Protein 2C4B (pdb70)

Nearest PDB structures (foldseek):
  2c4b-assembly2_B  TM=9.922E-01  e=2.575E-29  Bacillus amyloliquefaciens
  1bao-assembly1_A  TM=1.001E+00  e=6.086E-20  Bacillus amyloliquefaciens
  1b2s-assembly3_C  TM=9.971E-01  e=6.086E-20  Bacillus amyloliquefaciens
  1b21-assembly2_B  TM=1.001E+00  e=8.220E-20  Bacillus amyloliquefaciens
  2rbi-assembly2_B  TM=1.004E+00  e=8.074E-19  Bacillus intermedius

Foldseek 3Di:
DQFAQVSQLVCCQWAVDGDPQEDAPVRQVVLPDDQVFQCSCVSRPSHWHWDDWDQCVVCQDPDDVPKTKIKTAGPDHGGHGAQKMWMAMPQSWIWITRHNPPHIDTDDDGSALPFDPDWFFADFQVSGTGNWTADPVRTIDD/DQFAQVSQLVCCLFAVDGDPLEDAPVRQVVQPDDQVPQCSCVSRPSHWHWDAWDPCVVCQDPDDPPKTKIKTAHPDHGGHGAQWIWIAIPQSWIWIDRHNPPHIGTDDDGSQLDFDPDWDFADFQVSGIGNWTQDPVRIIDD

CATH classification: 3.10.450.30

Radius of gyration: 26.83 Å; Cα contacts (8 Å, |Δi|>4): 656; chains: 2; bounding box: 35×83×34 Å

InterPro domains:
  IPR000737 Proteinase inhibitor I7, squash [PF00299] (2-28)
  IPR000737 Proteinase inhibitor I7, squash [PR00293] (2-11)
  IPR000737 Proteinase inhibitor I7, squash [PR00293] (12-21)
  IPR000737 Proteinase inhibitor I7, squash [PS00286] (2-21)
  IPR000737 Proteinase inhibitor I7, squash [cd00150] (2-28)
  IPR011052 Proteinase/amylase inhibitor domain superfamily [SSF57027] (2-29)

Structure (mmCIF, N/CA/C/O backbone):
data_2C4B
#
_entry.id   2C4B
#
_cell.length_a   74.020
_cell.length_b   217.710
_cell.length_c   58.340
_cell.angle_alpha   90.00
_cell.angle_beta   90.00
_cell.angle_gamma   90.00
#
_symmetry.space_group_name_H-M   'C 2 2 21'
#
loop_
_entity.id
_entity.type
_entity.pdbx_description
1 polymer 'BARNASE MCOEETI FUSION'
2 non-polymer 'NONAETHYLENE GLYCOL'
3 non-polymer GLYCEROL
4 non-polymer 1,2-ETHANEDIOL
5 non-polymer 'FORMIC ACID'
6 non-polymer 'SULFATE ION'
7 non-polymer 'UNKNOWN ATOM OR ION'
8 non-polymer '2-(N-MORPHOLINO)-ETHANESULFONIC ACID'
9 water water
#
loop_
_atom_site.group_PDB
_atom_site.id
_atom_site.type_symbol
_atom_site.label_atom_id
_atom_site.label_alt_id
_atom_site.label_comp_id
_atom_site.label_asym_id
_atom_site.label_entity_id
_atom_site.label_seq_id
_atom_site.pdbx_PDB_ins_code
_atom_site.Cartn_x
_atom_site.Cartn_y
_atom_site.Cartn_z
_atom_site.occupancy
_atom_site.B_iso_or_equiv
_atom_site.auth_seq_id
_atom_site.auth_comp_id
_atom_site.auth_asym_id
_atom_site.auth_atom_id
_atom_site.pdbx_PDB_model_num
ATOM 1 N N . VAL A 1 2 ? 21.792 66.528 16.799 1.00 41.67 3 VAL A N 1
ATOM 2 C CA . VAL A 1 2 ? 20.701 66.972 17.692 1.00 29.37 3 VAL A CA 1
ATOM 3 C C . VAL A 1 2 ? 19.334 66.716 17.070 1.00 23.47 3 VAL A C 1
ATOM 4 O O . VAL A 1 2 ? 19.021 67.177 15.976 1.00 30.13 3 VAL A O 1
ATOM 8 N N . ILE A 1 3 ? 18.537 66.013 17.829 1.00 19.01 4 ILE A N 1
ATOM 9 C CA . ILE A 1 3 ? 17.142 65.817 17.456 1.00 15.39 4 ILE A CA 1
ATOM 10 C C . ILE A 1 3 ? 16.353 66.703 18.357 1.00 13.32 4 ILE A C 1
ATOM 11 O O . ILE A 1 3 ? 16.206 66.395 19.544 1.00 14.34 4 ILE A O 1
ATOM 16 N N . ASN A 1 4 ? 15.813 67.816 17.803 1.00 14.20 5 ASN A N 1
ATOM 17 C CA . ASN A 1 4 ? 15.079 68.781 18.646 1.00 12.93 5 ASN A CA 1
ATOM 18 C C . ASN A 1 4 ? 13.939 69.401 17.904 1.00 13.48 5 ASN A C 1
ATOM 19 O O . ASN A 1 4 ? 13.432 70.408 18.363 1.00 15.13 5 ASN A O 1
ATOM 24 N N . THR A 1 5 ? 13.444 68.783 16.840 1.00 14.09 6 THR A N 1
ATOM 25 C CA . THR A 1 5 ? 12.253 69.238 16.135 1.00 13.39 6 THR A CA 1
ATOM 26 C C . THR A 1 5 ? 11.044 68.506 16.631 1.00 13.38 6 THR A C 1
ATOM 27 O O . THR A 1 5 ? 11.137 67.404 17.172 1.00 13.28 6 THR A O 1
ATOM 31 N N . PHE A 1 6 ? 9.854 69.062 16.366 1.00 13.77 7 PHE A N 1
ATOM 32 C CA . PHE A 1 6 ? 8.622 68.421 16.812 1.00 12.22 7 PHE A CA 1
ATOM 33 C C . PHE A 1 6 ? 8.542 67.007 16.244 1.00 12.37 7 PHE A C 1
ATOM 34 O O . PHE A 1 6 ? 8.281 66.050 16.983 1.00 13.01 7 PHE A O 1
ATOM 42 N N . ASP A 1 7 ? 8.772 66.882 14.928 1.00 13.35 8 ASP A N 1
ATOM 43 C CA . ASP A 1 7 ? 8.602 65.549 14.332 1.00 12.52 8 ASP A CA 1
ATOM 44 C C . ASP A 1 7 ? 9.736 64.633 14.672 1.00 12.48 8 ASP A C 1
ATOM 45 O O . ASP A 1 7 ? 9.528 63.403 14.864 1.00 12.44 8 ASP A O 1
ATOM 50 N N . GLY A 1 8 ? 10.965 65.156 14.756 1.00 12.73 9 GLY A N 1
ATOM 51 C CA . GLY A 1 8 ? 12.085 64.314 15.114 1.00 13.64 9 GLY A CA 1
ATOM 52 C C . GLY A 1 8 ? 11.935 63.719 16.513 1.00 12.32 9 GLY A C 1
ATOM 53 O O . GLY A 1 8 ? 12.191 62.510 16.718 1.00 12.55 9 GLY A O 1
ATOM 54 N N . VAL A 1 9 ? 11.580 64.564 17.481 1.00 12.11 10 VAL A N 1
ATOM 55 C CA . VAL A 1 9 ? 11.423 64.080 18.819 1.00 11.62 10 VAL A CA 1
ATOM 56 C C . VAL A 1 9 ? 10.204 63.221 18.977 1.00 11.41 10 VAL A C 1
ATOM 57 O O . VAL A 1 9 ? 10.205 62.213 19.674 1.00 11.54 10 VAL A O 1
ATOM 61 N N . ALA A 1 10 ? 9.110 63.539 18.300 1.00 10.95 11 ALA A N 1
ATOM 62 C CA . ALA A 1 10 ? 7.870 62.713 18.328 1.00 10.59 11 ALA A CA 1
ATOM 63 C C . ALA A 1 10 ? 8.182 61.300 17.846 1.00 10.97 11 ALA A C 1
ATOM 64 O O . ALA A 1 10 ? 7.812 60.322 18.502 1.00 11.28 11 ALA A O 1
ATOM 66 N N . ASP A 1 11 ? 8.928 61.215 16.718 1.00 11.30 12 ASP A N 1
ATOM 67 C CA . ASP A 1 11 ? 9.217 59.906 16.148 1.00 11.34 12 ASP A CA 1
ATOM 68 C C . ASP A 1 11 ? 10.195 59.158 17.068 1.00 12.16 12 ASP A C 1
ATOM 69 O O . ASP A 1 11 ? 10.043 57.937 17.252 1.00 11.67 12 ASP A O 1
ATOM 74 N N . TYR A 1 12 ? 11.180 59.864 17.630 1.00 12.36 13 TYR A N 1
ATOM 75 C CA . TYR A 1 12 ? 12.116 59.211 18.534 1.00 11.26 13 TYR A CA 1
ATOM 76 C C . TYR A 1 12 ? 11.434 58.689 19.777 1.00 11.07 13 TYR A C 1
ATOM 77 O O . TYR A 1 12 ? 11.658 57.533 20.198 1.00 11.03 13 TYR A O 1
ATOM 86 N N . LEU A 1 13 ? 10.583 59.511 20.398 1.00 11.07 14 LEU A N 1
ATOM 87 C CA . LEU A 1 13 ? 9.790 59.067 21.531 1.00 11.57 14 LEU A CA 1
ATOM 88 C C . LEU A 1 13 ? 8.986 57.834 21.203 1.00 10.95 14 LEU A C 1
ATOM 89 O O . LEU A 1 13 ? 8.976 56.865 21.987 1.00 11.00 14 LEU A O 1
ATOM 94 N N . GLN A 1 14 ? 8.244 57.881 20.097 1.00 10.35 15 GLN A N 1
ATOM 95 C CA . GLN A 1 14 ? 7.352 56.764 19.814 1.00 11.24 15 GLN A CA 1
ATOM 96 C C . GLN A 1 14 ? 8.151 55.505 19.475 1.00 12.00 15 GLN A C 1
ATOM 97 O O . GLN A 1 14 ? 7.684 54.393 19.742 1.00 13.39 15 GLN A O 1
ATOM 103 N N . THR A 1 15 ? 9.344 55.641 18.916 1.00 10.99 16 THR A N 1
ATOM 104 C CA . THR A 1 15 ? 10.163 54.461 18.622 1.00 11.53 16 THR A CA 1
ATOM 105 C C . THR A 1 15 ? 10.821 53.893 19.874 1.00 11.45 16 THR A C 1
ATOM 106 O O . THR A 1 15 ? 10.717 52.684 20.133 1.00 12.39 16 THR A O 1
ATOM 110 N N . TYR A 1 16 ? 11.501 54.736 20.635 1.00 11.18 17 TYR A N 1
ATOM 111 C CA . TYR A 1 16 ? 12.390 54.332 21.710 1.00 11.36 17 TYR A CA 1
ATOM 112 C C . TYR A 1 16 ? 11.863 54.485 23.125 1.00 12.99 17 TYR A C 1
ATOM 113 O O . TYR A 1 16 ? 12.483 53.969 24.069 1.00 13.29 17 TYR A O 1
ATOM 122 N N . HIS A 1 17 ? 10.751 55.197 23.291 1.00 11.60 18 HIS A N 1
ATOM 123 C CA . HIS A 1 17 ? 10.117 55.423 24.588 1.00 11.73 18 HIS A CA 1
ATOM 124 C C . HIS A 1 17 ? 11.052 56.172 25.555 1.00 12.16 18 HIS A C 1
ATOM 125 O O . HIS A 1 17 ? 11.003 55.975 26.767 1.00 15.03 18 HIS A O 1
ATOM 132 N N . LYS A 1 18 ? 11.865 57.039 24.968 1.00 12.11 19 LYS A N 1
ATOM 133 C CA . LYS A 1 18 ? 12.730 57.949 25.718 1.00 13.15 19 LYS A CA 1
ATOM 134 C C . LYS A 1 18 ? 13.072 59.113 24.845 1.00 12.77 19 LYS A C 1
ATOM 135 O O . LYS A 1 18 ? 12.945 59.031 23.619 1.00 13.21 19 LYS A O 1
ATOM 141 N N . LEU A 1 19 ? 13.496 60.210 25.462 1.00 13.15 20 LEU A N 1
ATOM 142 C CA . LEU A 1 19 ? 14.044 61.342 24.698 1.00 12.25 20 LEU A CA 1
ATOM 143 C C . LEU A 1 19 ? 15.409 61.051 24.148 1.00 13.40 20 LEU A C 1
ATOM 144 O O . LEU A 1 19 ? 16.143 60.220 24.704 1.00 14.91 20 LEU A O 1
ATOM 149 N N . PRO A 1 20 ? 15.728 61.728 23.054 1.00 12.31 21 PRO A N 1
ATOM 150 C CA . PRO A 1 20 ? 17.054 61.601 22.546 1.00 14.31 21 PRO A CA 1
ATOM 151 C C . PRO A 1 20 ? 18.102 62.169 23.530 1.00 14.31 21 PRO A C 1
ATOM 152 O O . PRO A 1 20 ? 17.771 62.865 24.481 1.00 14.46 21 PRO A O 1
ATOM 156 N N A ASP A 1 21 ? 19.386 61.894 23.244 0.80 15.85 22 ASP A N 1
ATOM 157 N N B ASP A 1 21 ? 19.381 61.863 23.271 0.20 15.99 22 ASP A N 1
ATOM 158 C CA A ASP A 1 21 ? 20.502 62.083 24.181 0.80 17.18 22 ASP A CA 1
ATOM 159 C CA B ASP A 1 21 ? 20.480 62.093 24.228 0.20 19.69 22 ASP A CA 1
ATOM 160 C C A ASP A 1 21 ? 20.871 63.543 24.330 0.80 16.59 22 ASP A C 1
ATOM 161 C C B ASP A 1 21 ? 21.009 63.530 24.196 0.20 23.92 22 ASP A C 1
ATOM 162 O O A ASP A 1 21 ? 21.810 63.854 25.050 0.80 21.26 22 ASP A O 1
ATOM 163 O O B ASP A 1 21 ? 22.133 63.805 24.614 0.20 36.84 22 ASP A O 1
ATOM 172 N N . ASN A 1 22 ? 20.200 64.441 23.677 1.00 16.13 23 ASN A N 1
ATOM 173 C CA . ASN A 1 22 ? 20.394 65.889 23.871 1.00 16.31 23 ASN A CA 1
ATOM 174 C C . ASN A 1 22 ? 19.514 66.519 24.898 1.00 15.21 23 ASN A C 1
ATOM 175 O O . ASN A 1 22 ? 19.609 67.726 25.102 1.00 19.11 23 ASN A O 1
ATOM 180 N N . TYR A 1 23 ? 18.674 65.741 25.574 1.00 14.87 24 TYR A N 1
ATOM 181 C CA . TYR A 1 23 ? 17.820 66.221 26.663 1.00 14.80 24 TYR A CA 1
ATOM 182 C C . TYR A 1 23 ? 18.322 65.890 28.062 1.00 17.34 24 TYR A C 1
ATOM 183 O O . TYR A 1 23 ? 18.827 64.799 28.335 1.00 19.10 24 TYR A O 1
ATOM 192 N N . ILE A 1 24 ? 18.089 66.867 28.935 1.00 15.52 25 ILE A N 1
ATOM 193 C CA . ILE A 1 24 ? 18.340 66.813 30.357 1.00 15.03 25 ILE A CA 1
ATOM 194 C C . ILE A 1 24 ? 17.148 67.384 31.094 1.00 15.00 25 ILE A C 1
ATOM 195 O O . ILE A 1 24 ? 16.513 68.311 30.611 1.00 16.93 25 ILE A O 1
ATOM 200 N N . THR A 1 25 ? 16.828 66.805 32.236 1.00 16.89 26 THR A N 1
ATOM 201 C CA . THR A 1 25 ? 15.700 67.274 33.033 1.00 15.42 26 THR A CA 1
ATOM 202 C C . THR A 1 25 ? 16.049 68.636 33.644 1.00 17.66 26 THR A C 1
ATOM 203 O O . THR A 1 25 ? 17.230 69.038 33.733 1.00 17.58 26 THR A O 1
ATOM 207 N N . LYS A 1 26 ? 15.054 69.362 34.103 1.00 17.50 27 LYS A N 1
ATOM 208 C CA A LYS A 1 26 ? 15.303 70.643 34.761 0.60 18.26 27 LYS A CA 1
ATOM 209 C CA B LYS A 1 26 ? 15.284 70.628 34.777 0.40 19.77 27 LYS A CA 1
ATOM 210 C C . LYS A 1 26 ? 16.230 70.443 35.963 1.00 17.01 27 LYS A C 1
ATOM 211 O O . LYS A 1 26 ? 17.135 71.211 36.141 1.00 17.92 27 LYS A O 1
ATOM 222 N N . SER A 1 27 ? 16.004 69.458 36.826 1.00 17.10 28 SER A N 1
ATOM 223 C CA . SER A 1 27 ? 16.899 69.287 37.980 1.00 17.58 28 SER A CA 1
ATOM 224 C C . SER A 1 27 ? 18.316 68.914 37.557 1.00 16.36 28 SER A C 1
ATOM 225 O O . SER A 1 27 ? 19.303 69.354 38.157 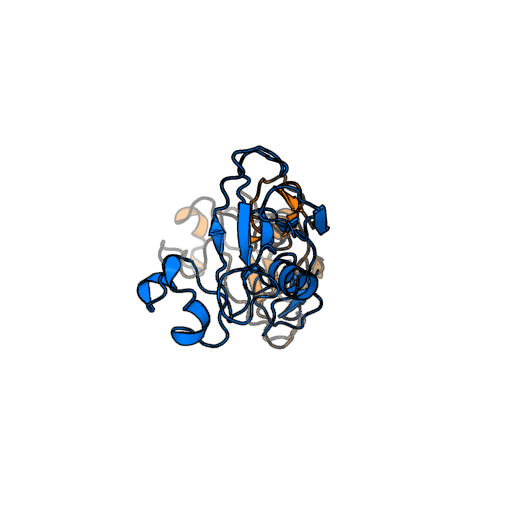1.00 17.77 28 SER A O 1
ATOM 228 N N . GLU A 1 28 ? 18.457 68.057 36.541 1.00 16.36 29 GLU A N 1
ATOM 229 C CA A GLU A 1 28 ? 19.798 67.801 36.007 0.40 17.35 29 GLU A CA 1
ATOM 230 C CA B GLU A 1 28 ? 19.803 67.796 35.985 0.40 18.37 29 GLU A CA 1
ATOM 231 C CA C GLU A 1 28 ? 19.786 67.764 35.996 0.20 20.05 29 GLU A CA 1
ATOM 232 C C . GLU A 1 28 ? 20.476 69.035 35.493 1.00 15.55 29 GLU A C 1
ATOM 233 O O . GLU A 1 28 ? 21.672 69.251 35.781 1.00 17.12 29 GLU A O 1
ATOM 249 N N . ALA A 1 29 ? 19.712 69.844 34.758 1.00 17.07 30 ALA A N 1
ATOM 250 C CA . ALA A 1 29 ? 20.238 71.096 34.232 1.00 15.79 30 ALA A CA 1
ATOM 251 C C . ALA A 1 29 ? 20.622 72.016 35.375 1.00 16.53 30 ALA A C 1
ATOM 252 O O . ALA A 1 29 ? 21.736 72.575 35.382 1.00 16.87 30 ALA A O 1
ATOM 254 N N . GLN A 1 30 ? 19.799 72.125 36.405 1.00 17.74 31 GLN A N 1
ATOM 255 C CA . GLN A 1 30 ? 20.163 72.942 37.557 1.00 18.44 31 GLN A CA 1
ATOM 256 C C . GLN A 1 30 ? 21.463 72.462 38.244 1.00 16.79 31 GLN A C 1
ATOM 257 O O . GLN A 1 30 ? 22.349 73.224 38.621 1.00 19.50 31 GLN A O 1
ATOM 263 N N . ALA A 1 31 ? 21.533 71.143 38.406 1.00 17.18 32 ALA A N 1
ATOM 264 C CA . ALA A 1 31 ? 22.770 70.558 38.947 1.00 16.74 32 ALA A CA 1
ATOM 265 C C . ALA A 1 31 ? 24.055 70.859 38.175 1.00 17.35 32 ALA A C 1
ATOM 266 O O . ALA A 1 31 ? 25.170 71.065 38.726 1.00 21.34 32 ALA A O 1
ATOM 268 N N . LEU A 1 32 ? 23.861 70.881 36.846 1.00 18.54 33 LEU A N 1
ATOM 269 C CA . LEU A 1 32 ? 24.958 71.130 35.941 1.00 18.43 33 LEU A CA 1
ATOM 270 C C . LEU A 1 32 ? 25.288 72.606 35.853 1.00 18.24 33 LEU A C 1
ATOM 271 O O . LEU A 1 32 ? 26.247 72.976 35.172 1.00 20.07 33 LEU A O 1
ATOM 276 N N . GLY A 1 33 ? 24.545 73.452 36.559 1.00 18.26 34 GLY A N 1
ATOM 277 C CA . GLY A 1 33 ? 24.858 74.889 36.582 1.00 20.91 34 GLY A CA 1
ATOM 278 C C . GLY A 1 33 ? 23.865 75.856 36.079 1.00 22.13 34 GLY A C 1
ATOM 279 O O . GLY A 1 33 ? 23.992 77.065 36.079 1.00 20.33 34 GLY A O 1
ATOM 280 N N . TRP A 1 34 ? 22.754 75.330 35.505 1.00 17.46 35 TRP A N 1
ATOM 281 C CA . TRP A 1 34 ? 21.725 76.151 34.862 1.00 17.08 35 TRP A CA 1
ATOM 282 C C . TRP A 1 34 ? 20.978 76.936 35.908 1.00 18.85 35 TRP A C 1
ATOM 283 O O . TRP A 1 34 ? 20.556 76.388 36.937 1.00 20.35 35 TRP A O 1
ATOM 294 N N . VAL A 1 35 ? 20.803 78.209 35.618 1.00 19.96 36 VAL A N 1
ATOM 295 C CA . VAL A 1 35 ? 20.027 79.070 36.469 1.00 20.07 36 VAL A CA 1
ATOM 296 C C . VAL A 1 35 ? 19.042 79.763 35.546 1.00 22.67 36 VAL A C 1
ATOM 297 O O . VAL A 1 35 ? 19.429 80.498 34.616 1.00 24.12 36 VAL A O 1
ATOM 301 N N . ALA A 1 36 ? 17.754 79.531 35.777 1.00 22.43 37 ALA A N 1
ATOM 302 C CA . ALA A 1 36 ? 16.805 79.963 34.784 1.00 23.12 37 ALA A CA 1
ATOM 303 C C . ALA A 1 36 ? 16.930 81.429 34.442 1.00 30.95 37 ALA A C 1
ATOM 304 O O . ALA A 1 36 ? 16.899 81.840 33.269 1.00 27.76 37 ALA A O 1
ATOM 306 N N . SER A 1 37 ? 17.074 82.262 35.469 1.00 27.34 38 SER A N 1
ATOM 307 C CA . SER A 1 37 ? 17.127 83.728 35.257 1.00 28.85 38 SER A CA 1
ATOM 308 C C . SER A 1 37 ? 18.430 84.254 34.587 1.00 31.13 38 SER A C 1
ATOM 309 O O . SER A 1 37 ? 18.504 85.446 34.157 1.00 31.61 38 SER A O 1
ATOM 312 N N . LYS A 1 38 ? 19.467 83.397 34.497 1.00 27.35 39 LYS A N 1
ATOM 313 C CA . LYS A 1 38 ? 20.645 83.731 33.734 1.00 27.15 39 LYS A CA 1
ATOM 314 C C . LYS A 1 38 ? 20.583 83.433 32.218 1.00 25.61 39 LYS A C 1
ATOM 315 O O . LYS A 1 38 ? 21.407 83.918 31.467 1.00 25.83 39 LYS A O 1
ATOM 321 N N . GLY A 1 39 ? 19.659 82.583 31.771 1.00 25.61 40 GLY A N 1
ATOM 322 C CA . GLY A 1 39 ? 19.610 82.212 30.343 1.00 22.43 40 GLY A CA 1
ATOM 323 C C . GLY A 1 39 ? 20.850 81.439 29.879 1.00 20.40 40 GLY A C 1
ATOM 324 O O . GLY A 1 39 ? 21.323 81.521 28.716 1.00 22.78 40 GLY A O 1
ATOM 325 N N . ASN A 1 40 ? 21.390 80.655 30.813 1.00 21.18 41 ASN A N 1
ATOM 326 C CA . ASN A 1 40 ? 22.702 80.051 30.664 1.00 19.27 41 ASN A CA 1
ATOM 327 C C . ASN A 1 40 ? 22.736 78.570 30.302 1.00 20.11 41 ASN A C 1
ATOM 328 O O . ASN A 1 40 ? 23.774 77.938 30.387 1.00 19.35 41 ASN A O 1
ATOM 333 N N . LEU A 1 41 ? 21.622 78.011 29.858 1.00 18.21 42 LEU A N 1
ATOM 334 C CA . LEU A 1 41 ? 21.564 76.534 29.681 1.00 16.45 42 LEU A CA 1
ATOM 335 C C . LEU A 1 41 ? 22.629 76.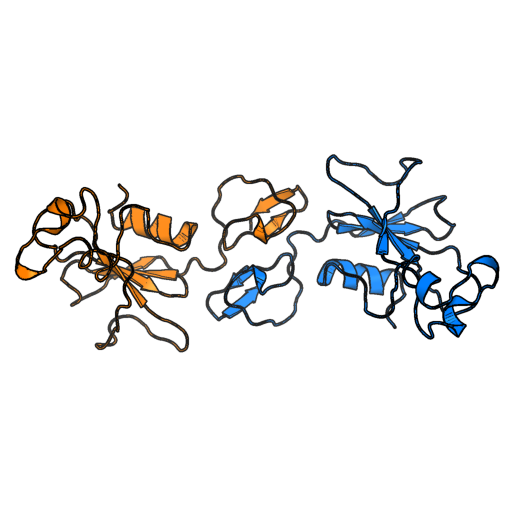076 28.713 1.00 16.89 42 LEU A C 1
ATOM 336 O O . LEU A 1 41 ? 23.320 75.078 28.973 1.00 17.35 42 LEU A O 1
ATOM 341 N N . ALA A 1 42 ? 22.763 76.743 27.556 1.00 16.79 43 ALA A N 1
ATOM 342 C CA . ALA A 1 42 ? 23.704 76.266 26.539 1.00 18.84 43 ALA A CA 1
ATOM 343 C C . ALA A 1 42 ? 25.160 76.559 26.905 1.00 19.70 43 ALA A C 1
ATOM 344 O O . ALA A 1 42 ? 26.080 76.009 26.284 1.00 21.31 43 ALA A O 1
ATOM 346 N N . ASP A 1 43 ? 25.370 77.428 27.886 1.00 19.73 44 ASP A N 1
ATOM 347 C CA . ASP A 1 43 ? 26.742 77.704 28.337 1.00 20.58 44 ASP A CA 1
ATOM 348 C C . ASP A 1 43 ? 27.207 76.563 29.230 1.00 18.21 44 ASP A C 1
ATOM 349 O O . ASP A 1 43 ? 28.352 76.097 29.150 1.00 24.08 44 ASP A O 1
ATOM 354 N N . VAL A 1 44 ? 26.325 76.139 30.127 1.00 17.56 45 VAL A N 1
ATOM 355 C CA . VAL A 1 44 ? 26.695 75.062 31.051 1.00 16.71 45 VAL A CA 1
ATOM 356 C C . VAL A 1 44 ? 26.527 73.674 30.439 1.00 18.29 45 VAL A C 1
ATOM 357 O O . VAL A 1 44 ? 27.142 72.702 30.866 1.00 18.33 45 VAL A O 1
ATOM 361 N N . ALA A 1 45 ? 25.621 73.568 29.467 1.00 16.50 46 ALA A N 1
ATOM 362 C CA . ALA A 1 45 ? 25.340 72.278 28.836 1.00 16.92 46 ALA A CA 1
ATOM 363 C C . ALA A 1 45 ? 25.191 72.413 27.316 1.00 16.03 46 ALA A C 1
ATOM 364 O O . ALA A 1 45 ? 24.086 72.365 26.750 1.00 17.47 46 ALA A O 1
ATOM 366 N N . PRO A 1 46 ? 26.317 72.627 26.644 1.00 20.37 47 PRO A N 1
ATOM 367 C CA . PRO A 1 46 ? 26.273 72.832 25.240 1.00 19.05 47 PRO A CA 1
ATOM 368 C C . PRO A 1 46 ? 25.510 71.756 24.495 1.00 16.73 47 PRO A C 1
ATOM 369 O O . PRO A 1 46 ? 25.726 70.567 24.725 1.00 18.84 47 PRO A O 1
ATOM 373 N N . GLY A 1 47 ? 24.657 72.185 23.589 1.00 17.98 48 GLY A N 1
ATOM 374 C CA . GLY A 1 47 ? 23.879 71.244 22.790 1.00 18.28 48 GLY A CA 1
ATOM 375 C C . GLY A 1 47 ? 22.715 70.548 23.473 1.00 14.07 48 GLY A C 1
ATOM 376 O O . GLY A 1 47 ? 22.020 69.732 22.844 1.00 20.04 48 GLY A O 1
ATOM 377 N N . LYS A 1 48 ? 22.449 70.865 24.721 1.00 15.64 49 LYS A N 1
ATOM 378 C CA . LYS A 1 48 ? 21.347 70.258 25.450 1.00 15.71 49 LYS A CA 1
ATOM 379 C C . LYS A 1 48 ? 20.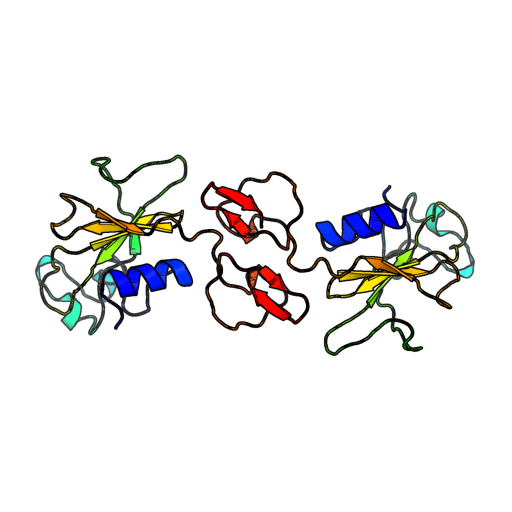129 71.158 25.497 1.00 16.80 49 LYS A C 1
ATOM 380 O O . LYS A 1 48 ? 20.214 72.372 25.340 1.00 17.71 49 LYS A O 1
ATOM 386 N N . SER A 1 49 ? 19.001 70.476 25.718 1.00 16.80 50 SER A N 1
ATOM 387 C CA . SER A 1 49 ? 17.707 71.103 25.923 1.00 15.75 50 SER A CA 1
ATOM 388 C C . SER A 1 49 ? 17.066 70.491 27.165 1.00 15.41 50 SER A C 1
ATOM 389 O O . SER A 1 49 ? 17.326 69.331 27.481 1.00 16.45 50 SER A O 1
ATOM 392 N N . ILE A 1 50 ? 16.220 71.268 27.852 1.00 14.90 51 ILE A N 1
ATOM 393 C CA A ILE A 1 50 ? 15.433 70.736 28.951 0.80 15.91 51 ILE A CA 1
ATOM 394 C CA B ILE A 1 50 ? 15.452 70.737 28.956 0.20 17.72 51 ILE A CA 1
ATOM 395 C C . ILE A 1 50 ? 14.359 69.828 28.423 1.00 14.02 51 ILE A C 1
ATOM 396 O O . ILE A 1 50 ? 13.634 70.157 27.457 1.00 14.62 51 ILE A O 1
ATOM 405 N N . GLY A 1 51 ? 14.203 68.683 29.047 1.00 13.92 52 GLY A N 1
ATOM 406 C CA . GLY A 1 51 ? 13.121 67.793 28.746 1.00 15.15 52 GLY A CA 1
ATOM 407 C C . GLY A 1 51 ? 13.027 66.582 29.667 1.00 13.35 52 GLY A C 1
ATOM 408 O O . GLY A 1 51 ? 14.052 66.195 30.265 1.00 14.96 52 GLY A O 1
ATOM 409 N N . GLY A 1 52 ? 11.842 66.008 29.765 1.00 14.19 53 GLY A N 1
ATOM 410 C CA . GLY A 1 52 ? 11.635 64.805 30.473 1.00 15.00 53 GLY A CA 1
ATOM 411 C C . GLY A 1 52 ? 10.839 64.887 31.716 1.00 14.24 53 GLY A C 1
ATOM 412 O O . GLY A 1 52 ? 10.522 63.887 32.366 1.00 16.22 53 GLY A O 1
ATOM 413 N N . ASP A 1 53 ? 10.520 66.127 32.119 1.00 15.91 54 ASP A N 1
ATOM 414 C CA . ASP A 1 53 ? 9.786 66.345 33.375 1.00 16.11 54 ASP A CA 1
ATOM 415 C C . ASP A 1 53 ? 8.308 66.107 33.229 1.00 13.99 54 ASP A C 1
ATOM 416 O O . ASP A 1 53 ? 7.694 66.279 32.168 1.00 16.08 54 ASP A O 1
ATOM 421 N N . ILE A 1 54 ? 7.687 65.731 34.337 1.00 17.90 55 ILE A N 1
ATOM 422 C CA . ILE A 1 54 ? 6.232 65.645 34.422 1.00 17.93 55 ILE A CA 1
ATOM 423 C C . ILE A 1 54 ? 5.617 66.997 34.121 1.00 18.12 55 ILE A C 1
ATOM 424 O O . ILE A 1 54 ? 5.991 68.027 34.642 1.00 20.52 55 ILE A O 1
ATOM 429 N N . PHE A 1 55 ? 4.570 66.968 33.310 1.00 19.80 56 PHE A N 1
ATOM 430 C CA . PHE A 1 55 ? 3.692 68.079 33.036 1.00 19.27 56 PHE A CA 1
ATOM 431 C C . PHE A 1 55 ? 2.374 67.827 33.741 1.00 20.68 56 PHE A C 1
ATOM 432 O O . PHE A 1 55 ? 1.735 66.810 33.496 1.00 21.20 56 PHE A O 1
ATOM 440 N N . SER A 1 56 ? 1.978 68.739 34.624 1.00 23.53 57 SER A N 1
ATOM 441 C CA . SER A 1 56 ? 0.888 68.428 35.513 1.00 24.96 57 SER A CA 1
ATOM 442 C C . SER A 1 56 ? -0.435 68.516 34.815 1.00 24.79 57 SER A C 1
ATOM 443 O O . SER A 1 56 ? -1.393 67.947 35.285 1.00 28.51 57 SER A O 1
ATOM 446 N N . ASN A 1 57 ? -0.524 69.236 33.723 1.00 25.00 58 ASN A N 1
ATOM 447 C CA . ASN A 1 57 ? -1.798 69.347 32.957 1.00 23.59 58 ASN A CA 1
ATOM 448 C C . ASN A 1 57 ? -2.917 69.886 33.832 1.00 26.25 58 ASN A C 1
ATOM 449 O O . ASN A 1 57 ? -4.097 69.453 33.730 1.00 27.48 58 ASN A O 1
ATOM 454 N N . ARG A 1 58 ? -2.552 70.858 34.680 1.00 31.88 59 ARG A N 1
ATOM 455 C CA . ARG A 1 58 ? -3.505 71.462 35.602 1.00 34.72 59 ARG A CA 1
ATOM 456 C C . ARG A 1 58 ? -4.761 72.048 34.962 1.00 31.54 59 ARG A C 1
ATOM 457 O O . ARG A 1 58 ? -5.853 71.970 35.538 1.00 37.31 59 ARG A O 1
ATOM 465 N N . GLU A 1 59 ? -4.625 72.643 33.782 1.00 29.80 60 GLU A N 1
ATOM 466 C CA . GLU A 1 59 ? -5.750 73.290 33.117 1.00 30.99 60 GLU A CA 1
ATOM 467 C C . GLU A 1 59 ? -6.622 72.280 32.386 1.00 34.13 60 GLU A C 1
ATOM 468 O O . GLU A 1 59 ? -7.675 72.640 31.866 1.00 32.42 60 GLU A O 1
ATOM 474 N N . GLY A 1 60 ? -6.173 71.016 32.297 1.00 30.03 61 GLY A N 1
ATOM 475 C CA . GLY A 1 60 ? -6.990 69.982 31.640 1.00 27.92 61 GLY A CA 1
ATOM 476 C C . GLY A 1 60 ? -7.091 70.136 30.126 1.00 27.29 61 GLY A C 1
ATOM 477 O O . GLY A 1 60 ? -8.038 69.647 29.508 1.00 26.94 61 GLY A O 1
ATOM 478 N N . LYS A 1 61 ? -6.145 70.834 29.506 1.00 23.92 62 LYS A N 1
ATOM 479 C CA . LYS A 1 61 ? -6.181 71.048 28.089 1.00 24.80 62 LYS A CA 1
ATOM 480 C C . LYS A 1 61 ? -5.734 69.840 27.272 1.00 21.40 62 LYS A C 1
ATOM 481 O O . LYS A 1 61 ? -6.071 69.710 26.092 1.00 27.78 62 LYS A O 1
ATOM 487 N N . LEU A 1 62 ? -4.905 69.000 27.871 1.00 20.92 63 LEU A N 1
ATOM 488 C CA . LEU A 1 62 ? -4.647 67.686 27.255 1.00 18.72 63 LEU A CA 1
ATOM 489 C C . LEU A 1 62 ? -5.601 66.641 27.823 1.00 21.68 63 LEU A C 1
ATOM 490 O O . LEU A 1 62 ? -5.996 66.728 28.997 1.00 22.72 63 LEU A O 1
ATOM 495 N N . PRO A 1 63 ? -5.936 65.631 27.005 1.00 20.11 64 PRO A N 1
ATOM 496 C CA . PRO A 1 63 ? -6.868 64.636 27.455 1.00 19.93 64 PRO A CA 1
ATOM 497 C C . PRO A 1 63 ? -6.352 63.815 28.598 1.00 19.48 64 PRO A C 1
ATOM 498 O O . PRO A 1 63 ? -5.184 63.387 28.612 1.00 19.53 64 PRO A O 1
ATOM 502 N N . GLY A 1 64 ? -7.178 63.639 29.615 1.00 23.92 65 GLY A N 1
ATOM 503 C CA . GLY A 1 64 ? -6.869 62.804 30.765 1.00 24.25 65 GLY A CA 1
ATOM 504 C C . GLY A 1 64 ? -7.481 61.419 30.679 1.00 28.97 65 GLY A C 1
ATOM 505 O O . GLY A 1 64 ? -8.452 61.198 29.980 1.00 27.51 65 GLY A O 1
ATOM 506 N N . LYS A 1 65 ? -6.911 60.464 31.405 1.00 26.96 66 LYS A N 1
ATOM 507 C CA . LYS A 1 65 ? -7.431 59.086 31.429 1.00 30.14 66 LYS A CA 1
ATOM 508 C C . LYS A 1 65 ? -6.870 58.529 32.703 1.00 29.74 66 LYS A C 1
ATOM 509 O O . LYS A 1 65 ? -5.779 58.907 33.113 1.00 27.21 66 LYS A O 1
ATOM 515 N N . SER A 1 66 ? -7.607 57.626 33.344 1.00 30.87 67 SER A N 1
ATOM 516 C CA . SER A 1 66 ? -7.086 56.992 34.534 1.00 34.32 67 SER A CA 1
ATOM 517 C C . SER A 1 66 ? -5.745 56.327 34.211 1.00 29.47 67 SER A C 1
ATOM 518 O O . SER A 1 66 ? -5.653 55.584 33.245 1.00 28.49 67 SER A O 1
ATOM 521 N N . GLY A 1 67 ? -4.726 56.611 35.025 1.00 29.09 68 GLY A N 1
ATOM 522 C CA . GLY A 1 67 ? -3.372 56.046 34.907 1.00 27.38 68 GLY A CA 1
ATOM 523 C C . GLY A 1 67 ? -2.487 56.775 33.934 1.00 23.14 68 GLY A C 1
ATOM 524 O O . GLY A 1 67 ? -1.320 56.417 33.783 1.00 23.34 68 GLY A O 1
ATOM 525 N N . ARG A 1 68 ? -3.038 57.762 33.238 1.00 22.56 69 ARG A N 1
ATOM 526 C CA . ARG A 1 68 ? -2.254 58.502 32.270 1.00 19.28 69 ARG A CA 1
ATOM 527 C C . ARG A 1 68 ? -1.546 59.698 32.871 1.00 19.66 69 ARG A C 1
ATOM 528 O O . ARG A 1 68 ? -2.132 60.543 33.507 1.00 22.08 69 ARG A O 1
ATOM 536 N N . THR A 1 69 ? -0.253 59.776 32.621 1.00 18.85 70 THR A N 1
ATOM 537 C CA . THR A 1 69 ? 0.519 60.936 32.956 1.00 20.10 70 THR A CA 1
ATOM 538 C C . THR A 1 69 ? 1.164 61.530 31.730 1.00 17.43 70 THR A C 1
ATOM 539 O O . THR A 1 69 ? 1.234 60.884 30.679 1.00 18.18 70 THR A O 1
ATOM 543 N N . TRP A 1 70 ? 1.579 62.771 31.858 1.00 16.67 71 TRP A N 1
ATOM 544 C CA . TRP A 1 70 ? 2.181 63.543 30.798 1.00 15.48 71 TRP A CA 1
ATOM 545 C C . TRP A 1 70 ? 3.542 64.066 31.189 1.00 14.74 71 TRP A C 1
ATOM 546 O O . TRP A 1 70 ? 3.796 64.408 32.336 1.00 17.86 71 TRP A O 1
ATOM 557 N N . ARG A 1 71 ? 4.422 64.086 30.189 1.00 14.69 72 ARG A N 1
ATOM 558 C CA . ARG A 1 71 ? 5.738 64.671 30.293 1.00 15.56 72 ARG A CA 1
ATOM 559 C C . ARG A 1 71 ? 5.928 65.655 29.153 1.00 14.49 72 ARG A C 1
ATOM 560 O O . ARG A 1 71 ? 5.161 65.667 28.170 1.00 14.62 72 ARG A O 1
ATOM 568 N N . GLU A 1 72 ? 6.920 66.510 29.309 1.00 14.82 73 GLU A N 1
ATOM 569 C CA . GLU A 1 72 ? 7.267 67.572 28.362 1.00 13.70 73 GLU A CA 1
ATOM 570 C C . GLU A 1 72 ? 8.702 67.624 28.003 1.00 13.25 73 GLU A C 1
ATOM 571 O O . GLU A 1 72 ? 9.539 67.170 28.782 1.00 15.04 73 GLU A O 1
ATOM 577 N N . ALA A 1 73 ? 9.005 68.254 26.876 1.00 13.04 74 ALA A N 1
ATOM 578 C CA . ALA A 1 73 ? 10.358 68.563 26.451 1.00 13.74 74 ALA A CA 1
ATOM 579 C C . ALA A 1 73 ? 10.392 69.790 25.585 1.00 12.93 74 ALA A C 1
ATOM 580 O O . ALA A 1 73 ? 9.483 70.071 24.822 1.00 14.54 74 ALA A O 1
ATOM 582 N N . ASP A 1 74 ? 11.454 70.559 25.695 1.00 14.37 75 ASP A N 1
ATOM 583 C CA . ASP A 1 74 ? 11.657 71.752 24.906 1.00 14.37 75 ASP A CA 1
ATOM 584 C C . ASP A 1 74 ? 12.008 71.397 23.484 1.00 13.31 75 ASP A C 1
ATOM 585 O O . ASP A 1 74 ? 12.818 70.501 23.193 1.00 15.56 75 ASP A O 1
ATOM 590 N N . ILE A 1 75 ? 11.375 72.135 22.555 1.00 15.38 76 ILE A N 1
ATOM 591 C CA . ILE A 1 75 ? 11.615 71.920 21.141 1.00 14.26 76 ILE A CA 1
ATOM 592 C C . ILE A 1 75 ? 12.209 73.201 20.532 1.00 16.24 76 ILE A C 1
ATOM 593 O O . ILE A 1 75 ? 11.887 74.327 20.986 1.00 16.03 76 ILE A O 1
ATOM 598 N N . ASN A 1 76 ? 13.046 73.013 19.512 1.00 15.00 77 ASN A N 1
ATOM 599 C CA . ASN A 1 76 ? 13.666 74.102 18.724 1.00 15.82 77 ASN A CA 1
ATOM 600 C C . ASN A 1 76 ? 14.603 74.951 19.600 1.00 17.52 77 ASN A C 1
ATOM 601 O O . ASN A 1 76 ? 14.932 76.066 19.167 1.00 20.28 77 ASN A O 1
ATOM 606 N N . TYR A 1 77 ? 15.047 74.472 20.756 1.00 16.92 78 TYR A N 1
ATOM 607 C CA . TYR A 1 77 ? 16.009 75.197 21.597 1.00 16.99 78 TYR A CA 1
ATOM 608 C C . TYR A 1 77 ? 17.389 75.034 21.093 1.00 17.64 78 TYR A C 1
ATOM 609 O O . TYR A 1 77 ? 17.829 73.896 20.794 1.00 17.15 78 TYR A O 1
ATOM 618 N N . THR A 1 78 ? 18.109 76.164 21.019 1.00 19.13 79 THR A N 1
ATOM 619 C CA . THR A 1 78 ? 19.523 76.086 20.741 1.00 18.39 79 THR A CA 1
ATOM 620 C C . THR A 1 78 ? 20.380 76.761 21.829 1.00 19.37 79 THR A C 1
ATOM 621 O O . THR A 1 78 ? 21.323 76.172 22.368 1.00 20.23 79 THR A O 1
ATOM 625 N N . SER A 1 79 ? 20.049 78.006 22.156 1.00 20.13 80 SER A N 1
ATOM 626 C CA . SER A 1 79 ? 20.782 78.729 23.214 1.00 19.87 80 SER A CA 1
ATOM 627 C C . SER A 1 79 ? 19.963 79.915 23.709 1.00 23.22 80 SER A C 1
ATOM 628 O O . SER A 1 79 ? 18.972 80.292 23.098 1.00 21.84 80 SER A O 1
ATOM 631 N N . GLY A 1 80 ? 20.388 80.476 24.823 1.00 20.43 81 GLY A N 1
ATOM 632 C CA . GLY A 1 80 ? 19.750 81.588 25.470 1.00 20.62 81 GLY A CA 1
ATOM 633 C C . GLY A 1 80 ? 18.609 81.201 26.355 1.00 19.29 81 GLY A C 1
ATOM 634 O O . GLY A 1 80 ? 18.604 80.083 26.875 1.00 21.15 81 GLY A O 1
ATOM 635 N N . PHE A 1 81 ? 17.672 82.100 26.591 1.00 22.36 82 PHE A N 1
ATOM 636 C CA . PHE A 1 81 ? 16.495 81.747 27.388 1.00 21.02 82 PHE A CA 1
ATOM 637 C C . PHE A 1 81 ? 15.675 80.705 26.650 1.00 21.64 82 PHE A C 1
ATOM 638 O O . PHE A 1 81 ? 15.784 80.579 25.436 1.00 20.97 82 PHE A O 1
ATOM 646 N N . ARG A 1 82 ? 14.869 79.971 27.407 1.00 19.89 83 ARG A N 1
ATOM 647 C CA . ARG A 1 82 ? 14.000 78.975 26.798 1.00 17.65 83 ARG A CA 1
ATOM 648 C C . ARG A 1 82 ? 12.949 79.676 25.981 1.00 18.76 83 ARG A C 1
ATOM 649 O O . ARG A 1 82 ? 12.610 80.840 26.214 1.00 21.41 83 ARG A O 1
ATOM 657 N N . ASN A 1 83 ? 12.507 78.972 24.941 1.00 19.02 84 ASN A N 1
ATOM 658 C CA . ASN A 1 83 ? 11.463 79.450 24.041 1.00 19.81 84 ASN A CA 1
ATOM 659 C C . ASN A 1 83 ? 10.106 78.965 24.460 1.00 18.82 84 ASN A C 1
ATOM 660 O O . ASN A 1 83 ? 9.905 78.542 25.607 1.00 19.53 84 ASN A O 1
ATOM 665 N N . SER A 1 84 ? 9.147 79.080 23.546 1.00 20.79 85 SER A N 1
ATOM 666 C CA . SER A 1 84 ? 7.789 78.736 23.870 1.00 18.53 85 SER A CA 1
ATOM 667 C C . SER A 1 84 ? 7.274 77.409 23.299 1.00 19.25 85 SER A C 1
ATOM 668 O O . SER A 1 84 ? 6.085 77.100 23.421 1.00 20.12 85 SER A O 1
ATOM 671 N N . ASP A 1 85 ? 8.176 76.651 22.739 1.00 18.20 86 ASP A N 1
ATOM 672 C CA . ASP A 1 85 ? 7.821 75.406 22.063 1.00 16.50 86 ASP A CA 1
ATOM 673 C C . ASP A 1 85 ? 8.060 74.170 22.896 1.00 14.29 86 ASP A C 1
ATOM 674 O O . ASP A 1 85 ? 9.158 73.993 23.462 1.00 15.77 86 ASP A O 1
ATOM 679 N N . ARG A 1 86 ? 7.089 73.305 23.023 1.00 16.45 87 ARG A N 1
ATOM 680 C CA . ARG A 1 86 ? 7.244 72.115 23.837 1.00 14.62 87 ARG A CA 1
ATOM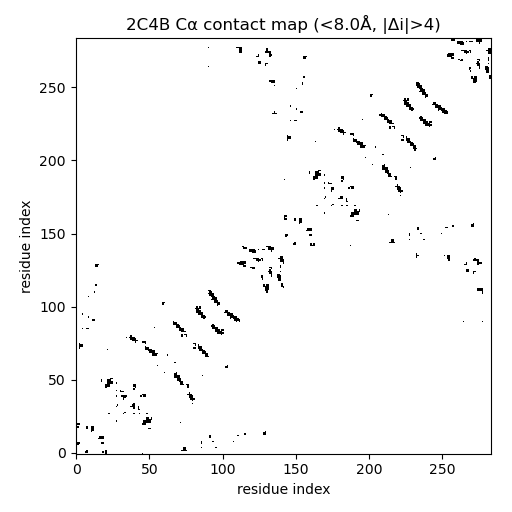 681 C C . ARG A 1 86 ? 6.524 70.988 23.186 1.00 13.93 87 ARG A C 1
ATOM 682 O O . ARG A 1 86 ? 5.473 71.164 22.568 1.00 14.93 87 ARG A O 1
ATOM 690 N N . ILE A 1 87 ? 7.102 69.808 23.273 1.00 14.75 88 ILE A N 1
ATOM 691 C CA . ILE A 1 87 ? 6.409 68.553 22.986 1.00 13.64 88 ILE A CA 1
ATOM 692 C C . ILE A 1 87 ? 5.885 67.931 24.255 1.00 13.48 88 ILE A C 1
ATOM 693 O O . ILE A 1 87 ? 6.559 67.981 25.297 1.00 13.86 88 ILE A O 1
ATOM 698 N N . LEU A 1 88 ? 4.663 67.396 24.174 1.00 13.71 89 LEU A N 1
ATOM 699 C CA . LEU A 1 88 ? 4.015 66.753 25.273 1.00 12.82 89 LEU A CA 1
ATOM 700 C C . LEU A 1 88 ? 3.735 65.304 24.902 1.00 11.88 89 LEU A C 1
ATOM 701 O O . LEU A 1 88 ? 3.187 65.044 23.832 1.00 14.03 89 LEU A O 1
ATOM 706 N N . TYR A 1 89 ? 4.089 64.405 25.819 1.00 13.45 90 TYR A N 1
ATOM 707 C CA . TYR A 1 89 ? 3.926 62.979 25.542 1.00 12.00 90 TYR A CA 1
ATOM 708 C C . TYR A 1 89 ? 3.386 62.256 26.751 1.00 12.90 90 TYR A C 1
ATOM 709 O O . TYR A 1 89 ? 3.803 62.531 27.874 1.00 13.89 90 TYR A O 1
ATOM 718 N N . SER A 1 90 ? 2.424 61.375 26.514 1.00 12.36 91 SER A N 1
ATOM 719 C CA . SER A 1 90 ? 1.735 60.697 27.582 1.00 13.11 91 SER A CA 1
ATOM 720 C C . SER A 1 90 ? 2.341 59.328 27.821 1.00 13.74 91 SER A C 1
ATOM 721 O O . SER A 1 90 ? 3.088 58.778 27.013 1.00 13.26 91 SER A O 1
ATOM 724 N N . SER A 1 91 ? 1.962 58.751 28.939 1.00 14.06 92 SER A N 1
ATOM 725 C CA . SER A 1 91 ? 2.427 57.419 29.321 1.00 15.50 92 SER A CA 1
ATOM 726 C C . SER A 1 91 ? 1.898 56.328 28.398 1.00 15.29 92 SER A C 1
ATOM 727 O O . SER A 1 91 ? 2.416 55.216 28.370 1.00 15.69 92 SER A O 1
ATOM 730 N N . ASP A 1 92 ? 0.835 56.633 27.661 1.00 13.70 93 ASP A N 1
ATOM 731 C CA . ASP A 1 92 ? 0.328 55.823 26.574 1.00 13.26 93 ASP A CA 1
ATOM 732 C C . ASP A 1 92 ? 0.689 56.305 25.177 1.00 13.30 93 ASP A C 1
ATOM 733 O O . ASP A 1 92 ? 0.101 55.852 24.185 1.00 13.30 93 ASP A O 1
ATOM 738 N N . TRP A 1 93 ? 1.630 57.211 25.094 1.00 12.36 94 TRP A N 1
ATOM 739 C CA . TRP A 1 93 ? 2.378 57.538 23.902 1.00 11.72 94 TRP A CA 1
ATOM 740 C C . TRP A 1 93 ? 1.522 58.349 22.877 1.00 12.46 94 TRP A C 1
ATOM 741 O O . TRP A 1 93 ? 1.817 58.314 21.689 1.00 12.16 94 TRP A O 1
ATOM 752 N N . LEU A 1 94 ? 0.563 59.120 23.366 1.00 12.28 95 LEU A N 1
ATOM 753 C CA . LEU A 1 94 ? 0.038 60.242 22.594 1.00 11.54 95 LEU A CA 1
ATOM 754 C C . LEU A 1 94 ? 1.094 61.343 22.562 1.00 11.99 95 LEU A C 1
ATOM 755 O O . LEU A 1 94 ? 1.833 61.536 23.513 1.00 12.85 95 LEU A O 1
ATOM 760 N N . ILE A 1 95 ? 1.105 62.094 21.481 1.00 11.80 96 ILE A N 1
ATOM 761 C CA . ILE A 1 95 ? 2.037 63.194 21.268 1.00 11.95 96 ILE A CA 1
ATOM 762 C C . ILE A 1 95 ? 1.279 64.454 20.885 1.00 11.55 96 ILE A C 1
ATOM 763 O O . ILE A 1 95 ? 0.499 64.449 19.929 1.00 12.41 96 ILE A O 1
ATOM 768 N N . TYR A 1 96 ? 1.496 65.522 21.661 1.00 13.23 97 TYR A N 1
ATOM 769 C CA . TYR A 1 96 ? 0.982 66.848 21.380 1.00 13.37 97 TYR A CA 1
ATOM 770 C C . TYR A 1 96 ? 2.119 67.859 21.347 1.00 13.06 97 TYR A C 1
ATOM 771 O O . TYR A 1 96 ? 3.254 67.572 21.739 1.00 14.22 97 TYR A O 1
ATOM 780 N N . LYS A 1 97 ? 1.777 69.068 20.874 1.00 14.84 98 LYS A N 1
ATOM 781 C CA . LYS A 1 97 ? 2.728 70.149 20.863 1.00 15.42 98 LYS A CA 1
ATOM 782 C C . LYS A 1 97 ? 2.096 71.427 21.337 1.00 18.58 98 LYS A C 1
ATOM 783 O O . LYS A 1 97 ? 0.877 71.567 21.243 1.00 15.85 98 LYS A O 1
ATOM 789 N N . THR A 1 98 ? 2.888 72.359 21.810 1.00 15.92 99 THR A N 1
ATOM 790 C CA . THR A 1 98 ? 2.515 73.720 22.055 1.00 16.02 99 THR A CA 1
ATOM 791 C C . THR A 1 98 ? 3.586 74.605 21.471 1.00 16.03 99 THR A C 1
ATOM 792 O O . THR A 1 98 ? 4.780 74.318 21.546 1.00 17.73 99 THR A O 1
ATOM 796 N N . THR A 1 99 ? 3.175 75.759 20.904 1.00 17.02 100 THR A N 1
ATOM 797 C CA . THR A 1 99 ? 4.121 76.743 20.399 1.00 17.68 100 THR A CA 1
ATOM 798 C C . THR A 1 99 ? 3.849 78.086 21.107 1.00 18.95 100 THR A C 1
ATOM 799 O O . THR A 1 99 ? 4.361 79.119 20.676 1.00 23.28 100 THR A O 1
ATOM 803 N N . ASP A 1 100 ? 3.029 78.059 22.167 1.00 19.23 101 ASP A N 1
ATOM 804 C CA . ASP A 1 100 ? 2.684 79.286 22.901 1.00 21.67 101 ASP A CA 1
ATOM 805 C C . ASP A 1 100 ? 2.771 79.047 24.398 1.00 22.00 101 ASP A C 1
ATOM 806 O O . ASP A 1 100 ? 1.959 79.593 25.194 1.00 25.05 101 ASP A O 1
ATOM 811 N N . ALA A 1 101 ? 3.757 78.258 24.823 1.00 26.73 102 ALA A N 1
ATOM 812 C CA . ALA A 1 101 ? 4.026 78.176 26.251 1.00 19.83 102 ALA A CA 1
ATOM 813 C C . ALA A 1 101 ? 2.846 77.641 27.045 1.00 22.99 102 ALA A C 1
ATOM 814 O O . ALA A 1 101 ? 2.449 78.198 28.050 1.00 25.03 102 ALA A O 1
ATOM 816 N N . TYR A 1 102 ? 2.223 76.563 26.518 1.00 20.53 103 TYR A N 1
ATOM 817 C CA . TYR A 1 102 ? 1.257 75.741 27.237 1.00 22.63 103 TYR A CA 1
ATOM 818 C C . TYR A 1 102 ? -0.127 76.363 27.237 1.00 21.32 103 TYR A C 1
ATOM 819 O O . TYR A 1 102 ? -1.009 75.885 27.939 1.00 25.07 103 TYR A O 1
ATOM 828 N N . GLN A 1 103 ? -0.297 77.416 26.468 1.00 21.64 104 GLN A N 1
ATOM 829 C CA . GLN A 1 103 ? -1.641 78.018 26.336 1.00 23.46 104 GLN A CA 1
ATOM 830 C C . GLN A 1 103 ? -2.632 77.228 25.503 1.00 22.19 104 GLN A C 1
ATOM 831 O O . GLN A 1 103 ? -3.815 77.069 25.873 1.00 25.49 104 GLN A O 1
ATOM 837 N N . THR A 1 104 ? -2.119 76.726 24.392 1.00 20.24 105 THR A N 1
ATOM 838 C CA . THR A 1 104 ? -2.868 75.836 23.522 1.00 21.01 105 THR A CA 1
ATOM 839 C C . THR A 1 104 ? -2.033 74.673 23.018 1.00 19.85 105 THR A C 1
ATOM 840 O O . THR A 1 104 ? -0.833 74.786 23.008 1.00 18.52 105 THR A O 1
ATOM 844 N N . PHE A 1 105 ? -2.685 73.591 22.623 1.00 19.11 106 PHE A N 1
ATOM 845 C CA . PHE A 1 105 ? -1.988 72.365 22.207 1.00 16.68 106 PHE A CA 1
ATOM 846 C C . PHE A 1 105 ? -2.652 71.832 20.951 1.00 17.45 106 PHE A C 1
ATOM 847 O O . PHE A 1 105 ? -3.844 72.052 20.709 1.00 23.06 106 PHE A O 1
ATOM 855 N N . THR A 1 106 ? -1.795 71.147 20.166 1.00 16.30 107 THR A N 1
ATOM 856 C CA . THR A 1 106 ? -2.192 70.465 18.951 1.00 15.86 107 THR A CA 1
ATOM 857 C C . THR A 1 106 ? -1.713 69.022 19.028 1.00 15.27 107 THR A C 1
ATOM 858 O O . THR A 1 106 ? -0.558 68.753 19.325 1.00 16.01 107 THR A O 1
ATOM 862 N N . LYS A 1 107 ? -2.632 68.102 18.762 1.00 14.04 108 LYS A N 1
ATOM 863 C CA . LYS A 1 107 ? -2.285 66.683 18.669 1.00 13.45 108 LYS A CA 1
ATOM 864 C C . LYS A 1 107 ? -1.456 66.445 17.426 1.00 13.63 108 LYS A C 1
ATOM 865 O O . LYS A 1 107 ? -1.877 66.800 16.339 1.00 13.59 108 LYS A O 1
ATOM 871 N N . ILE A 1 108 ? -0.299 65.819 17.567 1.00 12.86 109 ILE A N 1
ATOM 872 C CA . ILE A 1 108 ? 0.537 65.478 16.448 1.00 12.20 109 ILE A CA 1
ATOM 873 C C . ILE A 1 108 ? 0.826 64.021 16.208 1.00 11.11 109 ILE A C 1
ATOM 874 O O . ILE A 1 108 ? 1.385 63.669 15.141 1.00 11.59 109 ILE A O 1
ATOM 879 N N . ARG A 1 109 ? 0.467 63.153 17.176 1.00 11.24 110 ARG A N 1
ATOM 880 C CA . ARG A 1 109 ? 0.520 61.686 16.923 1.00 11.42 110 ARG A CA 1
ATOM 881 C C . ARG A 1 109 ? -0.566 61.010 17.747 1.00 11.17 110 ARG A C 1
ATOM 882 O O . ARG A 1 109 ? -0.723 61.335 18.919 1.00 13.01 110 ARG A O 1
ATOM 890 N N . SER A 1 110 ? -1.288 60.052 17.130 1.00 11.76 111 SER A N 1
ATOM 891 C CA A SER A 1 110 ? -1.979 59.057 17.854 0.70 10.76 111 SER A CA 1
ATOM 892 C CA B SER A 1 110 ? -2.011 59.095 17.932 0.30 11.22 111 SER A CA 1
ATOM 893 C C . SER A 1 110 ? -1.021 58.141 18.607 1.00 10.83 111 SER A C 1
ATOM 894 O O . SER A 1 110 ? 0.173 58.132 18.323 1.00 11.19 111 SER A O 1
ATOM 899 N N . SER A 1 111 ? -1.541 57.333 19.516 1.00 12.06 112 SER A N 1
ATOM 900 C CA . SER A 1 111 ? -0.692 56.393 20.258 1.00 10.93 112 SER A CA 1
ATOM 901 C C . SER A 1 111 ? -0.005 55.452 19.274 1.00 11.47 112 SER A C 1
ATOM 902 O O . SER A 1 111 ? -0.659 54.855 18.392 1.00 13.81 112 SER A O 1
ATOM 905 N N . SER A 1 112 ? 1.281 55.217 19.507 1.00 11.48 113 SER A N 1
ATOM 906 C CA . SER A 1 112 ? 2.053 54.236 18.793 1.00 11.55 113 SER A CA 1
ATOM 907 C C . SER A 1 112 ? 2.116 52.883 19.488 1.00 12.04 113 SER A C 1
ATOM 908 O O . SER A 1 112 ? 2.721 51.957 18.952 1.00 11.80 113 SER A O 1
ATOM 911 N N . MET A 1 113 ? 1.432 52.725 20.594 1.00 12.71 114 MET A N 1
ATOM 912 C CA . MET A 1 113 ? 1.446 51.413 21.273 1.00 12.04 114 MET A CA 1
ATOM 913 C C . MET A 1 113 ? 0.943 50.366 20.337 1.00 11.46 114 MET A C 1
ATOM 914 O O . MET A 1 113 ? -0.033 50.559 19.643 1.00 12.53 114 MET A O 1
ATOM 919 N N . GLY A 1 114 ? 1.651 49.233 20.260 1.00 13.09 115 GLY A N 1
ATOM 920 C CA . GLY A 1 114 ? 1.280 48.154 19.401 1.00 13.39 115 GLY A CA 1
ATOM 921 C C . GLY A 1 114 ? 1.914 48.144 18.031 1.00 12.39 115 GLY A C 1
ATOM 922 O O . GLY A 1 114 ? 1.840 47.117 17.323 1.00 14.07 115 GLY A O 1
ATOM 923 N N . VAL A 1 115 ? 2.518 49.251 17.631 1.00 12.76 116 VAL A N 1
ATOM 924 C CA . VAL A 1 115 ? 3.218 49.372 16.362 1.00 12.44 116 VAL A CA 1
ATOM 925 C C . VAL A 1 115 ? 4.667 49.052 16.555 1.00 12.24 116 VAL A C 1
ATOM 926 O O . VAL A 1 115 ? 5.321 49.646 17.386 1.00 12.89 116 VAL A O 1
ATOM 930 N N . CYS A 1 116 ? 5.173 48.136 15.750 1.00 12.26 117 CYS A N 1
ATOM 931 C CA . CYS A 1 116 ? 6.568 47.754 15.794 1.00 13.62 117 CYS A CA 1
ATOM 932 C C . CYS A 1 116 ? 7.358 48.576 14.783 1.00 13.57 117 CYS A C 1
ATOM 933 O O . CYS A 1 116 ? 7.139 48.452 13.577 1.00 14.05 117 CYS A O 1
ATOM 936 N N . PRO A 1 117 ? 8.354 49.357 15.235 1.00 12.74 118 PRO A N 1
ATOM 937 C CA . PRO A 1 117 ? 9.195 50.099 14.295 1.00 13.38 118 PRO A CA 1
ATOM 938 C C . PRO A 1 117 ? 9.935 49.189 13.332 1.00 15.26 118 PRO A C 1
ATOM 939 O O . PRO A 1 117 ? 10.340 48.075 13.678 1.00 14.05 118 PRO A O 1
ATOM 943 N N . LYS A 1 118 ? 10.177 49.688 12.122 1.00 15.94 119 LYS A N 1
ATOM 944 C CA . LYS A 1 118 ? 10.921 48.968 11.097 1.00 16.33 119 LYS A CA 1
ATOM 945 C C . LYS A 1 118 ? 12.429 49.126 11.376 1.00 15.57 119 LYS A C 1
ATOM 946 O O . LYS A 1 118 ? 13.132 49.920 10.741 1.00 19.01 119 LYS A O 1
ATOM 952 N N . ILE A 1 119 ? 12.923 48.328 12.342 1.00 15.30 120 ILE A N 1
ATOM 953 C CA . ILE A 1 119 ? 14.281 48.318 12.846 1.00 15.35 120 ILE A CA 1
ATOM 954 C C . ILE A 1 119 ? 14.643 46.866 13.018 1.00 14.65 120 ILE A C 1
ATOM 955 O O . ILE A 1 119 ? 13.893 46.077 13.591 1.00 14.87 120 ILE A O 1
ATOM 960 N N . LEU A 1 120 ? 15.782 46.501 12.451 1.00 16.18 121 LEU A N 1
ATOM 961 C CA A LEU A 1 120 ? 16.340 45.176 12.570 0.70 16.36 121 LEU A CA 1
ATOM 962 C CA B LEU A 1 120 ? 16.349 45.159 12.583 0.30 16.79 121 LEU A CA 1
ATOM 963 C C . LEU A 1 120 ? 16.994 45.011 13.937 1.00 16.13 121 LEU A C 1
ATOM 964 O O . LEU A 1 120 ? 17.867 45.791 14.328 1.00 19.19 121 LEU A O 1
ATOM 973 N N . LYS A 1 121 ? 16.546 43.989 14.692 1.00 16.37 122 LYS A N 1
ATOM 974 C CA . LYS A 1 121 ? 17.035 43.767 16.057 1.00 16.62 122 LYS A CA 1
ATOM 975 C C . LYS A 1 121 ? 16.912 42.286 16.373 1.00 18.26 122 LYS A C 1
ATOM 976 O O . LYS A 1 121 ? 15.853 41.672 16.161 1.00 16.43 122 LYS A O 1
ATOM 982 N N . LYS A 1 122 ? 17.988 41.737 16.899 1.00 18.28 123 LYS A N 1
ATOM 983 C CA . LYS A 1 122 ? 18.011 40.350 17.331 1.00 17.64 123 LYS A CA 1
ATOM 984 C C . LYS A 1 122 ? 17.362 40.248 18.681 1.00 17.06 123 LYS A C 1
ATOM 985 O O . LYS A 1 122 ? 17.411 41.164 19.508 1.00 19.38 123 LYS A O 1
ATOM 991 N N . CYS A 1 123 ? 16.860 39.053 18.954 1.00 18.03 124 CYS A N 1
ATOM 992 C CA . CYS A 1 123 ? 16.134 38.832 20.208 1.00 15.82 124 CYS A CA 1
ATOM 993 C C . CYS A 1 123 ? 16.083 37.354 20.575 1.00 15.38 124 CYS A C 1
ATOM 994 O O . CYS A 1 123 ? 16.208 36.483 19.687 1.00 16.65 124 CYS A O 1
ATOM 997 N N . ARG A 1 124 ? 15.935 37.105 21.863 1.00 16.05 125 ARG A N 1
ATOM 998 C CA . ARG A 1 124 ? 15.473 35.799 22.344 1.00 17.63 125 ARG A CA 1
ATOM 999 C C . ARG A 1 124 ? 14.101 35.809 22.944 1.00 17.66 125 ARG A C 1
ATOM 1000 O O . ARG A 1 124 ? 13.494 34.751 23.062 1.00 19.99 125 ARG A O 1
ATOM 1008 N N . ARG A 1 125 ? 13.629 36.975 23.374 1.00 16.24 126 ARG A N 1
ATOM 1009 C CA . ARG A 1 125 ? 12.281 37.135 23.951 1.00 16.10 126 ARG A CA 1
ATOM 1010 C C . ARG A 1 125 ? 11.821 38.537 23.625 1.00 13.65 126 ARG A C 1
ATOM 1011 O O . ARG A 1 125 ? 12.541 39.387 23.165 1.00 14.46 126 ARG A O 1
ATOM 1019 N N . ASP A 1 126 ? 10.540 38.745 23.854 1.00 13.45 127 ASP A N 1
ATOM 1020 C CA . ASP A 1 126 ? 9.909 39.977 23.412 1.00 13.36 127 ASP A CA 1
ATOM 1021 C C . ASP A 1 126 ? 10.521 41.213 24.056 1.00 14.16 127 ASP A C 1
ATOM 1022 O O . ASP A 1 126 ? 10.558 42.280 23.445 1.00 14.45 127 ASP A O 1
ATOM 1027 N N . SER A 1 127 ? 10.998 41.117 25.305 1.00 15.40 128 SER A N 1
ATOM 1028 C CA . SER A 1 127 ? 11.557 42.290 25.991 1.00 16.36 128 SER A CA 1
ATOM 1029 C C . SER A 1 127 ? 12.905 42.724 25.445 1.00 16.29 128 SER A C 1
ATOM 1030 O O . SER A 1 127 ? 13.424 43.747 25.822 1.00 19.19 128 SER A O 1
ATOM 1033 N N . ASP A 1 128 ? 13.482 41.924 24.555 1.00 15.12 129 ASP A N 1
ATOM 1034 C CA . ASP A 1 128 ? 14.668 42.336 23.795 1.00 14.47 129 ASP A CA 1
ATOM 1035 C C . ASP A 1 128 ? 14.332 43.293 22.641 1.00 15.49 129 ASP A C 1
ATOM 1036 O O . ASP A 1 128 ? 15.223 43.872 22.044 1.00 19.25 129 ASP A O 1
ATOM 1041 N N . CYS A 1 129 ? 13.025 43.415 22.339 1.00 13.89 130 CYS A N 1
ATOM 1042 C CA . CYS A 1 129 ? 12.537 44.206 21.214 1.00 13.06 130 CYS A CA 1
ATOM 1043 C C . CYS A 1 129 ? 11.931 45.490 21.654 1.00 13.83 130 CYS A C 1
ATOM 1044 O O . CYS A 1 129 ? 11.520 45.664 22.807 1.00 15.20 130 CYS A O 1
ATOM 1047 N N . LEU A 1 130 ? 11.855 46.416 20.716 1.00 12.02 131 LEU A N 1
ATOM 1048 C CA . LEU A 1 130 ? 11.208 47.674 20.956 1.00 12.81 131 LEU A CA 1
ATOM 1049 C C . LEU A 1 130 ? 9.718 47.512 21.273 1.00 12.99 131 LEU A C 1
ATOM 1050 O O . LE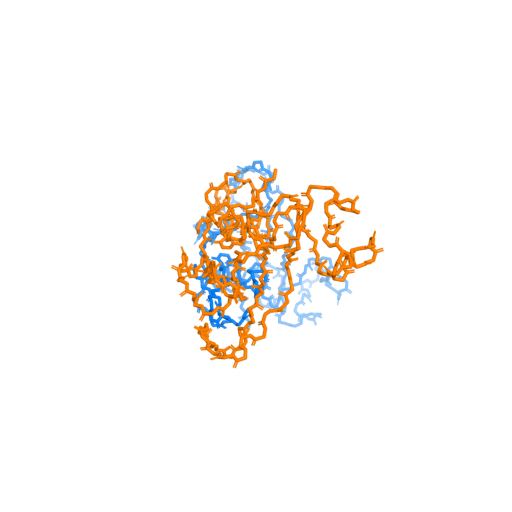U A 1 130 ? 9.139 46.479 20.970 1.00 11.91 131 LEU A O 1
ATOM 1055 N N . ALA A 1 131 ? 9.107 48.541 21.866 1.00 11.80 132 ALA A N 1
ATOM 1056 C CA . ALA A 1 131 ? 7.714 48.503 22.120 1.00 10.74 132 ALA A CA 1
ATOM 1057 C C . ALA A 1 131 ? 6.903 48.256 20.883 1.00 13.37 132 ALA A C 1
ATOM 1058 O O . ALA A 1 131 ? 7.152 48.909 19.852 1.00 12.58 132 ALA A O 1
ATOM 1060 N N . GLY A 1 132 ? 5.906 47.366 20.962 1.00 11.55 133 GLY A N 1
ATOM 1061 C CA . GLY A 1 132 ? 5.107 47.059 19.814 1.00 11.44 133 GLY A CA 1
ATOM 1062 C C . GLY A 1 132 ? 5.549 45.841 19.067 1.00 11.08 133 GLY A C 1
ATOM 1063 O O . GLY A 1 132 ? 4.881 45.382 18.156 1.00 12.75 133 GLY A O 1
ATOM 1064 N N . CYS A 1 133 ? 6.749 45.372 19.390 1.00 10.88 134 CYS A N 1
ATOM 1065 C CA . CYS A 1 133 ? 7.394 44.297 18.711 1.00 11.57 134 CYS A CA 1
ATOM 1066 C C . CYS A 1 133 ? 7.452 43.037 19.559 1.00 12.59 134 CYS A C 1
ATOM 1067 O O . CYS A 1 133 ? 7.579 43.089 20.789 1.00 12.73 134 CYS A O 1
ATOM 1070 N N . VAL A 1 134 ? 7.461 41.894 18.860 1.00 11.52 135 VAL A N 1
ATOM 1071 C CA . VAL A 1 134 ? 7.625 40.608 19.503 1.00 11.73 135 VAL A CA 1
ATOM 1072 C C . VAL A 1 134 ? 8.795 39.850 18.849 1.00 11.89 135 VAL A C 1
ATOM 1073 O O . VAL A 1 134 ? 9.227 40.148 17.748 1.00 13.05 135 VAL A O 1
ATOM 1077 N N . CYS A 1 135 ? 9.346 38.861 19.565 1.00 11.98 136 CYS A N 1
ATOM 1078 C CA . CYS A 1 135 ? 10.412 38.065 19.045 1.00 12.39 136 CYS A CA 1
ATOM 1079 C C . CYS A 1 135 ? 9.822 36.928 18.243 1.00 13.51 136 CYS A C 1
ATOM 1080 O O . CYS A 1 135 ? 9.008 36.146 18.656 1.00 15.01 136 CYS A O 1
ATOM 1083 N N . GLY A 1 136 ? 10.342 36.791 17.029 1.00 15.49 137 GLY A N 1
ATOM 1084 C CA . GLY A 1 136 ? 9.913 35.720 16.100 1.00 16.71 137 GLY A CA 1
ATOM 1085 C C . GLY A 1 136 ? 10.827 34.519 16.157 1.00 14.85 137 GLY A C 1
ATOM 1086 O O . GLY A 1 136 ? 11.827 34.487 16.855 1.00 16.18 137 GLY A O 1
ATOM 1087 N N . PRO A 1 137 ? 10.499 33.506 15.370 1.00 18.23 138 PRO A N 1
ATOM 1088 C CA . PRO A 1 137 ? 11.190 32.188 15.422 1.00 18.69 138 PRO A CA 1
ATOM 1089 C C . PRO A 1 137 ? 12.592 32.140 14.839 1.00 19.70 138 PRO A C 1
ATOM 1090 O O . PRO A 1 137 ? 13.256 31.107 15.002 1.00 23.17 138 PRO A O 1
ATOM 1094 N N . ASN A 1 138 ? 13.053 33.238 14.191 1.00 17.36 139 ASN A N 1
ATOM 1095 C CA . ASN A 1 138 ? 14.392 33.315 13.693 1.00 16.68 139 ASN A CA 1
ATOM 1096 C C . ASN A 1 138 ? 15.224 34.261 14.528 1.00 17.52 139 ASN A C 1
ATOM 1097 O O . ASN A 1 138 ? 16.366 34.583 14.145 1.00 20.10 139 ASN A O 1
ATOM 1102 N N . GLY A 1 139 ? 14.717 34.690 15.666 1.00 17.49 140 GLY A N 1
ATOM 1103 C CA . GLY A 1 139 ? 15.606 35.472 16.523 1.00 18.68 140 GLY A CA 1
ATOM 1104 C C . GLY A 1 139 ? 15.691 36.920 16.096 1.00 16.09 140 GLY A C 1
ATOM 1105 O O . GLY A 1 139 ? 16.587 37.606 16.510 1.00 16.38 140 GLY A O 1
ATOM 1106 N N . PHE A 1 140 ? 14.707 37.394 15.362 1.00 15.92 141 PHE A N 1
ATOM 1107 C CA . PHE A 1 140 ? 14.508 38.846 15.059 1.00 13.65 141 PHE A CA 1
ATOM 1108 C C . PHE A 1 140 ? 13.135 39.333 15.488 1.00 13.42 141 PHE A C 1
ATOM 1109 O O . PHE A 1 140 ? 12.149 38.626 15.456 1.00 15.01 141 PHE A O 1
ATOM 1117 N N . CYS A 1 141 ? 13.147 40.589 15.851 1.00 13.38 142 CYS A N 1
ATOM 1118 C CA . CYS A 1 141 ? 11.957 41.277 16.282 1.00 13.13 142 CYS A CA 1
ATOM 1119 C C . CYS A 1 141 ? 11.047 41.646 15.092 1.00 11.84 142 CYS A C 1
ATOM 1120 O O . CYS A 1 141 ? 11.543 41.941 13.999 1.00 14.12 142 CYS A O 1
ATOM 1123 N N . GLY A 1 142 ? 9.747 41.679 15.321 1.00 11.49 143 GLY A N 1
ATOM 1124 C CA . GLY A 1 142 ? 8.823 42.112 14.311 1.00 13.52 143 GLY A CA 1
ATOM 1125 C C . GLY A 1 142 ? 7.467 42.370 14.896 1.00 12.85 143 GLY A C 1
ATOM 1126 O O . GLY A 1 142 ? 7.224 42.261 16.105 1.00 12.48 143 GLY A O 1
ATOM 1127 N N . SER A 1 143 ? 6.545 42.715 13.995 1.00 12.77 144 SER A N 1
ATOM 1128 C CA . SER A 1 143 ? 5.221 42.879 14.420 1.00 11.94 144 SER A CA 1
ATOM 1129 C C . SER A 1 143 ? 4.581 41.660 15.034 1.00 16.39 144 SER A C 1
ATOM 1130 O O . SER A 1 143 ? 4.840 40.523 14.612 1.00 16.95 144 SER A O 1
ATOM 1134 N N . VAL B 1 2 ? -4.333 18.107 36.332 1.00 34.54 3 VAL B N 1
ATOM 1135 C CA . VAL B 1 2 ? -3.199 17.585 35.463 1.00 29.16 3 VAL B CA 1
ATOM 1136 C C . VAL B 1 2 ? -3.465 17.850 34.013 1.00 26.32 3 VAL B C 1
ATOM 1137 O O . VAL B 1 2 ? -4.524 17.528 33.488 1.00 30.05 3 VAL B O 1
ATOM 1141 N N . ILE B 1 3 ? -2.457 18.425 33.390 1.00 18.63 4 ILE B N 1
ATOM 1142 C CA . ILE B 1 3 ? -2.430 18.588 31.948 1.00 15.83 4 ILE B CA 1
ATOM 1143 C C . ILE B 1 3 ? -1.354 17.653 31.453 1.00 15.61 4 ILE B C 1
ATOM 1144 O O . ILE B 1 3 ? -0.186 17.866 31.695 1.00 15.32 4 ILE B O 1
ATOM 1149 N N . ASN B 1 4 ? -1.721 16.567 30.748 1.00 14.83 5 ASN B N 1
ATOM 1150 C CA . ASN B 1 4 ? -0.725 15.571 30.357 1.00 14.74 5 ASN B CA 1
ATOM 1151 C C . ASN B 1 4 ? -1.084 14.907 29.011 1.00 13.43 5 ASN B C 1
ATOM 1152 O O . ASN B 1 4 ? -0.546 13.859 28.696 1.00 15.64 5 ASN B O 1
ATOM 1157 N N . THR B 1 5 ? -1.946 15.520 28.217 1.00 13.76 6 THR B N 1
ATOM 1158 C CA . THR B 1 5 ? -2.308 15.034 26.890 1.00 13.07 6 THR B CA 1
ATOM 1159 C C . THR B 1 5 ? -1.431 15.735 25.836 1.00 13.94 6 THR B C 1
ATOM 1160 O O . THR B 1 5 ? -0.937 16.846 26.062 1.00 13.25 6 THR B O 1
ATOM 1164 N N . PHE B 1 6 ? -1.314 15.123 24.673 1.00 13.82 7 PHE B N 1
ATOM 1165 C CA . PHE B 1 6 ? -0.516 15.769 23.635 1.00 12.14 7 PHE B CA 1
ATOM 1166 C C . PHE B 1 6 ? -1.021 17.175 23.357 1.00 11.96 7 PHE B C 1
ATOM 1167 O O . PHE B 1 6 ? -0.210 18.120 23.320 1.00 12.34 7 PHE B O 1
ATOM 1175 N N . ASP B 1 7 ? -2.306 17.311 23.112 1.00 12.24 8 ASP B N 1
ATOM 1176 C CA . ASP B 1 7 ? -2.877 18.607 22.760 1.00 11.72 8 ASP B CA 1
ATOM 1177 C C . ASP B 1 7 ? -2.876 19.582 23.941 1.00 12.55 8 ASP B C 1
ATOM 1178 O O . ASP B 1 7 ? -2.639 20.760 23.758 1.00 12.51 8 ASP B O 1
ATOM 1183 N N . GLY B 1 8 ? -3.147 19.081 25.126 1.00 12.56 9 GLY B N 1
ATOM 1184 C CA . GLY B 1 8 ? -3.173 19.978 26.266 1.00 13.37 9 GLY B CA 1
ATOM 1185 C C . GLY B 1 8 ? -1.820 20.534 26.573 1.00 12.70 9 GLY B C 1
ATOM 1186 O O . GLY B 1 8 ? -1.663 21.736 26.866 1.00 13.33 9 GLY B O 1
ATOM 1187 N N . VAL B 1 9 ? -0.808 19.691 26.542 1.00 12.19 10 VAL B N 1
ATOM 1188 C CA . VAL B 1 9 ? 0.537 20.149 26.801 1.00 12.16 10 VAL B CA 1
ATOM 1189 C C . VAL B 1 9 ? 1.052 21.023 25.632 1.00 12.96 10 VAL B C 1
ATOM 1190 O O . VAL B 1 9 ? 1.702 22.033 25.883 1.00 12.10 10 VAL B O 1
ATOM 1194 N N . ALA B 1 10 ? 0.737 20.649 24.389 1.00 11.76 11 ALA B N 1
ATOM 1195 C CA . ALA B 1 10 ? 1.165 21.480 23.273 1.00 11.60 11 ALA B CA 1
ATOM 1196 C C . ALA B 1 10 ? 0.588 22.888 23.431 1.00 12.15 11 ALA B C 1
ATOM 1197 O O . ALA B 1 10 ? 1.326 23.872 23.256 1.00 11.84 11 ALA B O 1
ATOM 1199 N N . ASP B 1 11 ? -0.692 22.976 23.764 1.00 11.87 12 ASP B N 1
ATOM 1200 C CA . ASP B 1 11 ? -1.322 24.289 23.900 1.00 12.22 12 ASP B CA 1
ATOM 1201 C C . ASP B 1 11 ? -0.704 25.093 25.050 1.00 11.75 12 ASP B C 1
ATOM 1202 O O . ASP B 1 11 ? -0.477 26.304 24.929 1.00 12.84 12 ASP B O 1
ATOM 1207 N N . TYR B 1 12 ? -0.485 24.402 26.155 1.00 11.66 13 TYR B N 1
ATOM 1208 C CA . TYR B 1 12 ? 0.083 25.075 27.328 1.00 11.82 13 TYR B CA 1
ATOM 1209 C C . TYR B 1 12 ? 1.495 25.590 27.031 1.00 12.34 13 TYR B C 1
ATOM 1210 O O . TYR B 1 12 ? 1.836 26.746 27.375 1.00 12.94 13 TYR B O 1
ATOM 1219 N N . LEU B 1 13 ? 2.316 24.746 26.406 1.00 12.23 14 LEU B N 1
ATOM 1220 C CA . LEU B 1 13 ? 3.657 25.153 26.052 1.00 11.64 14 LEU B CA 1
ATOM 1221 C C . LEU B 1 13 ? 3.652 26.385 25.135 1.00 12.93 14 LEU B C 1
ATOM 1222 O O . LEU B 1 13 ? 4.385 27.339 25.343 1.00 12.48 14 LEU B O 1
ATOM 1227 N N . GLN B 1 14 ? 2.795 26.360 24.120 1.00 11.22 15 GLN B N 1
ATOM 1228 C CA . GLN B 1 14 ? 2.736 27.447 23.171 1.00 11.53 15 GLN B CA 1
ATOM 1229 C C . GLN B 1 14 ? 2.229 28.723 23.779 1.00 12.36 15 GLN B C 1
ATOM 1230 O O . GLN B 1 14 ? 2.597 29.807 23.363 1.00 14.78 15 GLN B O 1
ATOM 1236 N N . THR B 1 15 ? 1.368 28.604 24.782 1.00 11.99 16 THR B N 1
ATOM 1237 C CA . THR B 1 15 ? 0.840 29.803 25.471 1.00 12.69 16 THR B CA 1
ATOM 1238 C C . THR B 1 15 ? 1.801 30.393 26.483 1.00 12.66 16 THR B C 1
ATOM 1239 O O . THR B 1 15 ? 2.068 31.607 26.488 1.00 13.88 16 THR B O 1
ATOM 1243 N N . TYR B 1 16 ? 2.323 29.525 27.354 1.00 12.75 17 TYR B N 1
ATOM 1244 C CA . TYR B 1 16 ? 3.073 29.984 28.514 1.00 13.49 17 TYR B CA 1
ATOM 1245 C C . TYR B 1 16 ? 4.569 29.809 28.419 1.00 12.64 17 TYR B C 1
ATOM 1246 O O . TYR B 1 16 ? 5.328 30.245 29.312 1.00 16.42 17 TYR B O 1
ATOM 1255 N N . HIS B 1 17 ? 5.049 29.057 27.415 1.00 13.79 18 HIS B N 1
ATOM 1256 C CA . HIS B 1 17 ? 6.478 28.836 27.210 1.00 13.93 18 HIS B CA 1
ATOM 1257 C C . HIS B 1 17 ? 7.122 28.086 28.369 1.00 15.34 18 HIS B C 1
ATOM 1258 O O . HIS B 1 17 ? 8.285 28.311 28.693 1.00 17.20 18 HIS B O 1
ATOM 1265 N N . LYS B 1 18 ? 6.359 27.175 28.953 1.00 13.90 19 LYS B N 1
ATOM 1266 C CA . LYS B 1 18 ? 6.881 26.291 30.000 1.00 14.73 19 LYS B CA 1
ATOM 1267 C C . LYS B 1 18 ? 5.863 25.152 30.092 1.00 13.25 19 LYS B C 1
ATOM 1268 O O . LYS B 1 18 ? 4.741 25.249 29.629 1.00 13.99 19 LYS B O 1
ATOM 1274 N N . LEU B 1 19 ? 6.304 24.068 30.729 1.00 14.81 20 LEU B N 1
ATOM 1275 C CA . LEU B 1 19 ? 5.459 22.932 30.992 1.00 14.38 20 LEU B CA 1
ATOM 1276 C C . LEU B 1 19 ? 4.500 23.233 32.144 1.00 14.45 20 LEU B C 1
ATOM 1277 O O . LEU B 1 19 ? 4.810 24.081 33.008 1.00 16.74 20 LEU B O 1
ATOM 1282 N N . PRO B 1 20 ? 3.348 22.570 32.162 1.00 14.28 21 PRO B N 1
ATOM 1283 C CA . PRO B 1 20 ? 2.420 22.625 33.299 1.00 15.92 21 PRO B CA 1
ATOM 1284 C C . PRO B 1 20 ? 3.115 22.152 34.596 1.00 17.23 21 PRO B C 1
ATOM 1285 O O . PRO B 1 20 ? 4.162 21.501 34.563 1.00 16.36 21 PRO B O 1
ATOM 1289 N N A ASP B 1 21 ? 2.461 22.493 35.710 0.80 18.53 22 ASP B N 1
ATOM 1290 N N B ASP B 1 21 ? 2.562 22.514 35.751 0.20 15.91 22 ASP B N 1
ATOM 1291 C CA A ASP B 1 21 ? 3.016 22.329 37.048 0.80 19.21 22 ASP B CA 1
ATOM 1292 C CA B ASP B 1 21 ? 3.323 22.299 36.979 0.20 14.44 22 ASP B CA 1
ATOM 1293 C C A ASP B 1 21 ? 3.110 20.887 37.544 0.80 19.55 22 ASP B C 1
ATOM 1294 C C B ASP B 1 21 ? 3.360 20.833 37.411 0.20 16.91 22 ASP B C 1
ATOM 1295 O O A ASP B 1 21 ? 3.619 20.625 38.630 0.80 22.63 22 ASP B O 1
ATOM 1296 O O B ASP B 1 21 ? 4.122 20.495 38.314 0.20 12.64 22 ASP B O 1
ATOM 1305 N N . ASN B 1 22 ? 2.599 19.964 36.736 1.00 17.87 23 ASN B N 1
ATOM 1306 C CA . ASN B 1 22 ? 2.690 18.539 37.010 1.00 17.45 23 ASN B CA 1
ATOM 1307 C C . ASN B 1 22 ? 3.935 17.871 36.469 1.00 17.57 23 ASN B C 1
ATOM 1308 O O . ASN B 1 22 ? 4.098 16.667 36.598 1.00 20.24 23 ASN B O 1
ATOM 1313 N N . TYR B 1 23 ? 4.840 18.650 35.877 1.00 17.38 24 TYR B N 1
ATOM 1314 C CA . TYR B 1 23 ? 6.090 18.122 35.364 1.00 15.69 24 TYR B CA 1
ATOM 1315 C C . TYR B 1 23 ? 7.263 18.399 36.262 1.00 18.18 24 TYR B C 1
ATOM 1316 O O . TYR B 1 23 ? 7.388 19.501 36.807 1.00 20.39 24 TYR B O 1
ATOM 1325 N N . ILE B 1 24 ? 8.154 17.417 36.324 1.00 17.72 25 ILE B N 1
ATOM 1326 C CA . ILE B 1 24 ? 9.458 17.543 36.962 1.00 17.86 25 ILE B CA 1
ATOM 1327 C C . ILE B 1 24 ? 10.509 16.901 36.086 1.00 17.50 25 ILE B C 1
ATOM 1328 O O . ILE B 1 24 ? 10.263 15.982 35.329 1.00 17.62 25 ILE B O 1
ATOM 1333 N N . THR B 1 25 ? 11.720 17.427 36.160 1.00 19.86 26 THR B N 1
ATOM 1334 C CA . THR B 1 25 ? 12.801 16.900 35.375 1.00 18.91 26 THR B CA 1
ATOM 1335 C C . THR B 1 25 ? 13.293 15.563 35.885 1.00 18.88 26 THR B C 1
ATOM 1336 O O . THR B 1 25 ? 13.038 15.180 37.018 1.00 19.19 26 THR B O 1
ATOM 1340 N N . LYS B 1 26 ? 14.064 14.845 35.060 1.00 18.20 27 LYS B N 1
ATOM 1341 C CA . LYS B 1 26 ? 14.663 13.610 35.580 1.00 19.79 27 LYS B CA 1
ATOM 1342 C C . LYS B 1 26 ? 15.493 13.816 36.814 1.00 22.02 27 LYS B C 1
ATOM 1343 O O . LYS B 1 26 ? 15.455 13.018 37.752 1.00 21.20 27 LYS B O 1
ATOM 1349 N N . SER B 1 27 ? 16.280 14.888 36.845 1.00 22.26 28 SER B N 1
ATOM 1350 C CA A SER B 1 27 ? 17.148 15.109 38.004 0.70 24.24 28 SER B CA 1
ATOM 1351 C CA B SER B 1 27 ? 17.151 15.147 37.989 0.30 24.32 28 SER B CA 1
ATOM 1352 C C . SER B 1 27 ? 16.307 15.414 39.228 1.00 22.12 28 SER B C 1
ATOM 1353 O O . SER B 1 27 ? 16.624 14.933 40.347 1.00 24.43 28 SER B O 1
ATOM 1358 N N . GLU B 1 28 ? 15.221 16.174 39.053 1.00 21.12 29 GLU B N 1
ATOM 1359 C CA . GLU B 1 28 ? 14.311 16.460 40.172 1.00 21.81 29 GLU B CA 1
ATOM 1360 C C . GLU B 1 28 ? 13.670 15.178 40.675 1.00 22.34 29 GLU B C 1
ATOM 1361 O O . GLU B 1 28 ? 13.552 14.944 41.873 1.00 24.90 29 GLU B O 1
ATOM 1367 N N . ALA B 1 29 ? 13.272 14.318 39.764 1.00 21.67 30 ALA B N 1
ATOM 1368 C CA . ALA B 1 29 ? 12.642 13.065 40.150 1.00 20.65 30 ALA B CA 1
ATOM 1369 C C . ALA B 1 29 ? 13.647 12.179 40.902 1.00 22.46 30 ALA B C 1
ATOM 1370 O O . ALA B 1 29 ? 13.359 11.569 41.921 1.00 22.08 30 ALA B O 1
ATOM 1372 N N . GLN B 1 30 ? 14.859 12.092 40.386 1.00 20.56 31 GLN B N 1
ATOM 1373 C CA A GLN B 1 30 ? 15.909 11.322 41.062 0.80 23.74 31 GLN B CA 1
ATOM 1374 C CA B GLN B 1 30 ? 15.926 11.325 41.041 0.20 23.43 31 GLN B CA 1
ATOM 1375 C C . GLN B 1 30 ? 16.157 11.805 42.464 1.00 25.94 31 GLN B C 1
ATOM 1376 O O . GLN B 1 30 ? 16.371 10.993 43.389 1.00 26.51 31 GLN B O 1
ATOM 1387 N N . ALA B 1 31 ? 16.118 13.111 42.657 1.00 23.43 32 ALA B N 1
ATOM 1388 C CA . ALA B 1 31 ? 16.365 13.656 44.013 1.00 24.92 32 ALA B CA 1
ATOM 1389 C C . ALA B 1 31 ? 15.245 13.272 44.983 1.00 25.75 32 ALA B C 1
ATOM 1390 O O . ALA B 1 31 ? 15.435 13.222 46.201 1.00 29.86 32 ALA B O 1
ATOM 1392 N N . LEU B 1 32 ? 14.069 12.993 44.457 1.00 24.80 33 LEU B N 1
ATOM 1393 C CA . LEU B 1 32 ? 12.948 12.540 45.278 1.00 24.75 33 LEU B CA 1
ATOM 1394 C C . LEU B 1 32 ? 12.930 11.030 45.527 1.00 22.23 33 LEU B C 1
ATOM 1395 O O . LEU B 1 32 ? 12.057 10.536 46.277 1.00 25.10 33 LEU B O 1
ATOM 1400 N N . GLY B 1 33 ? 13.869 10.323 44.898 1.00 25.21 34 GLY B N 1
ATOM 1401 C CA . GLY B 1 33 ? 13.946 8.875 44.982 1.00 25.34 34 GLY B CA 1
ATOM 1402 C C . GLY B 1 33 ? 13.537 8.069 43.781 1.00 23.45 34 GLY B C 1
ATOM 1403 O O . GLY B 1 33 ? 13.526 6.851 43.867 1.00 24.50 34 GLY B O 1
ATOM 1404 N N . TRP B 1 34 ? 13.189 8.715 42.647 1.00 23.66 35 TRP B N 1
ATOM 1405 C CA . TRP B 1 34 ? 12.859 7.973 41.462 1.00 22.03 35 TRP B CA 1
ATOM 1406 C C . TRP B 1 34 ? 14.108 7.224 40.980 1.00 22.26 35 TRP B C 1
ATOM 1407 O O . TRP B 1 34 ? 15.205 7.778 40.920 1.00 23.62 35 TRP B O 1
ATOM 1418 N N . VAL B 1 35 ? 13.931 5.948 40.632 1.00 22.04 36 VAL B N 1
ATOM 1419 C CA . VAL B 1 35 ? 14.947 5.146 39.989 1.00 23.92 36 VAL B CA 1
ATOM 1420 C C . VAL B 1 35 ? 14.326 4.471 38.788 1.00 28.14 36 VAL B C 1
ATOM 1421 O O . VAL B 1 35 ? 13.351 3.774 38.956 1.00 26.20 36 VAL B O 1
ATOM 1425 N N . ALA B 1 36 ? 14.878 4.674 37.594 1.00 28.65 37 ALA B N 1
ATOM 1426 C CA . ALA B 1 36 ? 14.231 4.096 36.401 1.00 33.36 37 ALA B CA 1
ATOM 1427 C C . ALA B 1 36 ? 13.827 2.614 36.548 1.00 38.56 37 ALA B C 1
ATOM 1428 O O . ALA B 1 36 ? 12.678 2.231 36.292 1.00 37.32 37 ALA B O 1
ATOM 1430 N N . SER B 1 37 ? 14.715 1.754 36.993 1.00 36.47 38 SER B N 1
ATOM 1431 C CA . SER B 1 37 ? 14.334 0.328 37.059 1.00 38.27 38 SER B CA 1
ATOM 1432 C C . SER B 1 37 ? 13.245 -0.033 38.083 1.00 38.13 38 SER B C 1
ATOM 1433 O O . SER B 1 37 ? 12.795 -1.201 38.182 1.00 36.48 38 SER B O 1
ATOM 1436 N N . LYS B 1 38 ? 12.781 0.937 38.864 1.00 34.53 39 LYS B N 1
ATOM 1437 C CA . LYS B 1 38 ? 11.880 0.644 39.944 1.00 30.06 39 LYS B CA 1
ATOM 1438 C C . LYS B 1 38 ? 10.441 0.986 39.567 1.00 25.15 39 LYS B C 1
ATOM 1439 O O . LYS B 1 38 ? 9.515 0.555 40.210 1.00 24.46 39 LYS B O 1
ATOM 1445 N N . GLY B 1 39 ? 10.218 1.805 38.546 1.00 26.39 40 GLY B N 1
ATOM 1446 C CA . GLY B 1 39 ? 8.873 2.166 38.190 1.00 23.55 40 GLY B CA 1
ATOM 1447 C C . GLY B 1 39 ? 8.130 2.947 39.246 1.00 20.92 40 GLY B C 1
ATOM 1448 O O . GLY B 1 39 ? 6.897 2.901 39.324 1.00 20.58 40 GLY B O 1
ATOM 1449 N N . ASN B 1 40 ? 8.872 3.699 40.043 1.00 22.13 41 ASN B N 1
ATOM 1450 C CA . ASN B 1 40 ? 8.343 4.290 41.282 1.00 20.23 41 ASN B CA 1
ATOM 1451 C C . ASN B 1 40 ? 8.073 5.808 41.213 1.00 18.57 41 ASN B C 1
ATOM 1452 O O . ASN B 1 40 ? 7.928 6.436 42.239 1.00 22.21 41 ASN B O 1
ATOM 1457 N N . LEU B 1 41 ? 7.956 6.396 40.017 1.00 19.32 42 LEU B N 1
ATOM 1458 C CA . LEU B 1 41 ? 7.789 7.849 39.946 1.00 18.48 42 LEU B CA 1
ATOM 1459 C C . LEU B 1 41 ? 6.590 8.345 40.731 1.00 19.07 42 LEU B C 1
ATOM 1460 O O . LEU B 1 41 ? 6.703 9.325 41.481 1.00 20.60 42 LEU B O 1
ATOM 1465 N N . ALA B 1 42 ? 5.443 7.717 40.566 1.00 20.91 43 ALA B N 1
ATOM 1466 C CA . ALA B 1 42 ? 4.236 8.239 41.164 1.00 22.90 43 ALA B CA 1
ATOM 1467 C C . ALA B 1 42 ? 4.200 7.958 42.660 1.00 22.03 43 ALA B C 1
ATOM 1468 O O . ALA B 1 42 ? 3.421 8.570 43.398 1.00 24.68 43 ALA B O 1
ATOM 1470 N N . ASP B 1 43 ? 5.059 7.051 43.130 1.00 22.55 44 ASP B N 1
ATOM 1471 C CA . ASP B 1 43 ? 5.210 6.835 44.559 1.00 23.52 44 ASP B CA 1
ATOM 1472 C C . ASP B 1 43 ? 5.976 7.957 45.219 1.00 24.35 44 ASP B C 1
ATOM 1473 O O . ASP B 1 43 ? 5.599 8.439 46.284 1.00 25.90 44 ASP B O 1
ATOM 1478 N N . VAL B 1 44 ? 7.057 8.405 44.584 1.00 22.35 45 VAL B N 1
ATOM 1479 C CA . VAL B 1 44 ? 7.918 9.449 45.156 1.00 20.25 45 VAL B CA 1
ATOM 1480 C C . VAL B 1 44 ? 7.497 10.863 44.785 1.00 20.60 45 VAL B C 1
ATOM 1481 O O . VAL B 1 44 ? 7.877 11.829 45.455 1.00 23.14 45 VAL B O 1
ATOM 1485 N N . ALA B 1 45 ? 6.685 10.970 43.738 1.00 19.72 46 ALA B N 1
ATOM 1486 C CA . ALA B 1 45 ? 6.232 12.256 43.188 1.00 18.52 46 ALA B CA 1
ATOM 1487 C C . ALA B 1 45 ? 4.799 12.139 42.715 1.00 19.52 46 ALA B C 1
ATOM 1488 O O . ALA B 1 45 ? 4.536 12.110 41.516 1.00 19.96 46 ALA B O 1
ATOM 1490 N N . PRO B 1 46 ? 3.854 12.033 43.648 1.00 20.68 47 PRO B N 1
ATOM 1491 C CA . PRO B 1 46 ? 2.489 11.790 43.262 1.00 20.65 47 PRO B CA 1
ATOM 1492 C C . PRO B 1 46 ? 1.974 12.815 42.270 1.00 20.15 47 PRO B C 1
ATOM 1493 O O . PRO B 1 46 ? 2.123 14.017 42.500 1.00 21.53 47 PRO B O 1
ATOM 1497 N N . GLY B 1 47 ? 1.301 12.347 41.223 1.00 20.42 48 GLY B N 1
ATOM 1498 C CA . GLY B 1 47 ? 0.712 13.222 40.250 1.00 19.08 48 GLY B CA 1
ATOM 1499 C C . GLY B 1 47 ? 1.659 13.863 39.238 1.00 17.75 48 GLY B C 1
ATOM 1500 O O . GLY B 1 47 ? 1.204 14.628 38.378 1.00 19.72 48 GLY B O 1
ATOM 1501 N N A LYS B 1 48 ? 2.939 13.587 39.346 0.50 14.77 49 LYS B N 1
ATOM 1502 N N B LYS B 1 48 ? 2.952 13.552 39.386 0.50 18.09 49 LYS B N 1
ATOM 1503 C CA A LYS B 1 48 ? 3.855 14.223 38.431 0.50 16.77 49 LYS B CA 1
ATOM 1504 C CA B LYS B 1 48 ? 4.023 14.077 38.515 0.50 18.75 49 LYS B CA 1
ATOM 1505 C C A LYS B 1 48 ? 4.155 13.273 37.285 0.50 13.81 49 LYS B C 1
ATOM 1506 C C B LYS B 1 48 ? 4.422 13.180 37.349 0.50 18.30 49 LYS B C 1
ATOM 1507 O O A LYS B 1 48 ? 3.832 12.083 37.307 0.50 13.11 49 LYS B O 1
ATOM 1508 O O B LYS B 1 48 ? 4.485 11.935 37.414 0.50 17.59 49 LYS B O 1
ATOM 1519 N N . SER B 1 49 ? 4.767 13.880 36.272 1.00 16.07 50 SER B N 1
ATOM 1520 C CA . SER B 1 49 ? 5.352 13.225 35.110 1.00 16.50 50 SER B CA 1
ATOM 1521 C C . SER B 1 49 ? 6.759 13.802 34.853 1.00 16.56 50 SER B C 1
ATOM 1522 O O . SER B 1 49 ? 7.027 14.980 35.146 1.00 17.24 50 SER B O 1
ATOM 1525 N N A ILE B 1 50 ? 7.637 12.999 34.246 0.80 16.83 51 ILE B N 1
ATOM 1526 N N B ILE B 1 50 ? 7.656 13.010 34.266 0.20 13.21 51 ILE B N 1
ATOM 1527 C CA A ILE B 1 50 ? 8.933 13.439 33.800 0.80 18.15 51 ILE B CA 1
ATOM 1528 C CA B ILE B 1 50 ? 8.960 13.537 33.892 0.20 13.35 51 ILE B CA 1
ATOM 1529 C C A ILE B 1 50 ? 8.756 14.403 32.628 0.80 16.27 51 ILE B C 1
ATOM 1530 C C B ILE B 1 50 ? 8.912 14.329 32.598 0.20 13.20 51 ILE B C 1
ATOM 1531 O O A ILE B 1 50 ? 8.012 14.109 31.681 0.80 14.49 51 ILE B O 1
ATOM 1532 O O B ILE B 1 50 ? 8.461 13.848 31.553 0.20 11.03 51 ILE B O 1
ATOM 1541 N N . GLY B 1 51 ? 9.419 15.546 32.679 1.00 15.47 52 GLY B N 1
ATOM 1542 C CA . GLY B 1 51 ? 9.472 16.407 31.536 1.00 15.76 52 GLY B CA 1
ATOM 1543 C C . GLY B 1 51 ? 10.379 17.590 31.731 1.00 14.48 52 GLY B C 1
ATOM 1544 O O . GLY B 1 51 ? 10.689 17.990 32.856 1.00 16.79 52 GLY B O 1
ATOM 1545 N N . GLY B 1 52 ? 10.800 18.176 30.604 1.00 15.33 53 GLY B N 1
ATOM 1546 C CA . GLY B 1 52 ? 11.595 19.373 30.558 1.00 15.37 53 GLY B CA 1
ATOM 1547 C C . GLY B 1 52 ? 13.045 19.229 30.216 1.00 15.91 53 GLY B C 1
ATOM 1548 O O . GLY B 1 52 ? 13.748 20.217 30.087 1.00 18.37 53 GLY B O 1
ATOM 1549 N N . ASP B 1 53 ? 13.524 17.993 30.049 1.00 16.49 54 ASP B N 1
ATOM 1550 C CA . ASP B 1 53 ? 14.901 17.770 29.715 1.00 16.97 54 ASP B CA 1
ATOM 1551 C C . ASP B 1 53 ? 15.208 17.966 28.249 1.00 17.72 54 ASP B C 1
ATOM 1552 O O . ASP B 1 53 ? 14.366 17.812 27.388 1.00 16.62 54 ASP B O 1
ATOM 1557 N N . ILE B 1 54 ? 16.474 18.289 27.977 1.00 19.03 55 ILE B N 1
ATOM 1558 C CA . ILE B 1 54 ? 16.980 18.383 26.598 1.00 18.84 55 ILE B CA 1
ATOM 1559 C C . ILE B 1 54 ? 16.886 16.999 25.934 1.00 19.81 55 ILE B C 1
ATOM 1560 O O . ILE B 1 54 ? 17.265 15.963 26.541 1.00 21.77 55 ILE B O 1
ATOM 1565 N N . PHE B 1 55 ? 16.388 17.029 24.699 1.00 19.24 56 PHE B N 1
ATOM 1566 C CA . PHE B 1 55 ? 16.404 15.872 23.796 1.00 19.41 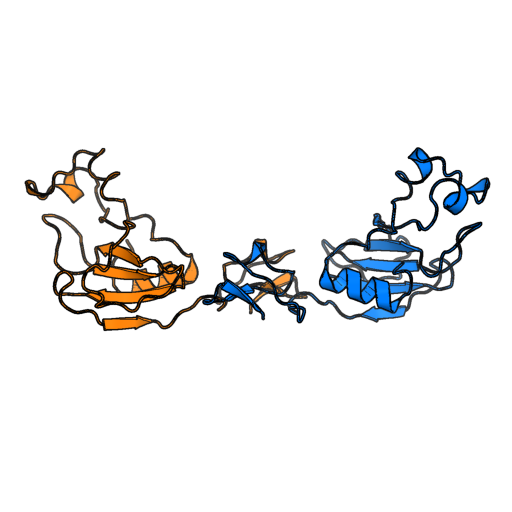56 PHE B CA 1
ATOM 1567 C C . PHE B 1 55 ? 17.492 16.170 22.766 1.00 20.32 56 PHE B C 1
ATOM 1568 O O . PHE B 1 55 ? 17.430 17.142 22.035 1.00 21.25 56 PHE B O 1
ATOM 1576 N N . SER B 1 56 ? 18.526 15.339 22.740 1.00 23.03 57 SER B N 1
ATOM 1577 C CA . SER B 1 56 ? 19.679 15.590 21.888 1.00 24.17 57 SER B CA 1
ATOM 1578 C C . SER B 1 56 ? 19.397 15.490 20.375 1.00 26.84 57 SER B C 1
ATOM 1579 O O . SER B 1 56 ? 20.125 16.061 19.561 1.00 30.70 57 SER B O 1
ATOM 1582 N N . ASN B 1 57 ? 18.380 14.755 19.973 1.00 25.92 58 ASN B N 1
ATOM 1583 C CA . ASN B 1 57 ? 18.020 14.654 18.558 1.00 24.47 58 ASN B CA 1
ATOM 1584 C C . ASN B 1 57 ? 19.177 14.098 17.743 1.00 28.70 58 ASN B C 1
ATOM 1585 O O . ASN B 1 57 ? 19.386 14.517 16.616 1.00 28.24 58 ASN B O 1
ATOM 1590 N N . ARG B 1 58 ? 19.917 13.159 18.33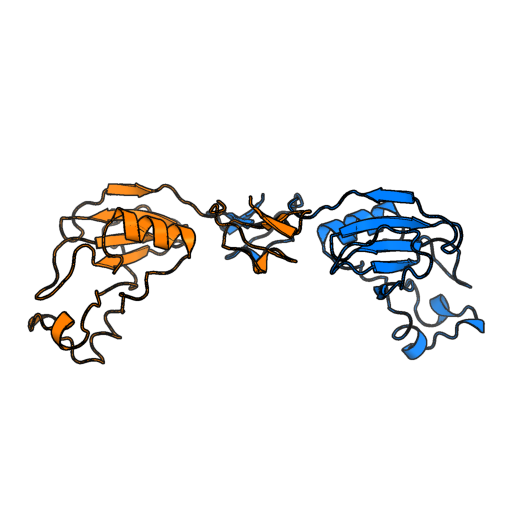0 1.00 32.03 59 ARG B N 1
ATOM 1591 C CA A ARG B 1 58 ? 21.104 12.581 17.687 0.50 35.09 59 ARG B CA 1
ATOM 1592 C CA B ARG B 1 58 ? 21.110 12.613 17.667 0.50 33.04 59 ARG B CA 1
ATOM 1593 C C . ARG B 1 58 ? 20.825 12.028 16.297 1.00 33.87 59 ARG B C 1
ATOM 1594 O O . ARG B 1 58 ? 21.647 12.152 15.396 1.00 39.72 59 ARG B O 1
ATOM 1609 N N . GLU B 1 59 ? 19.683 11.375 16.133 1.00 33.30 60 GLU B N 1
ATOM 1610 C CA . GLU B 1 59 ? 19.329 10.759 14.849 1.00 32.19 60 GLU B CA 1
ATOM 1611 C C . GLU B 1 59 ? 18.865 11.764 13.802 1.00 32.54 60 GLU B C 1
ATOM 1612 O O . GLU B 1 59 ? 18.628 11.388 12.640 1.00 35.41 60 GLU B O 1
ATOM 1618 N N . GLY B 1 60 ? 18.695 13.030 14.187 1.00 30.51 61 GLY B N 1
ATOM 1619 C CA . GLY B 1 60 ? 18.309 14.046 13.225 1.00 27.13 61 GLY B CA 1
ATOM 1620 C C . GLY B 1 60 ? 16.914 13.865 12.679 1.00 27.23 61 GLY B C 1
ATOM 1621 O O . GLY B 1 60 ? 16.598 14.382 11.617 1.00 27.86 61 GLY B O 1
ATOM 1622 N N . LYS B 1 61 ? 16.046 13.167 13.406 1.00 23.61 62 LYS B N 1
ATOM 1623 C CA . LYS B 1 61 ? 14.719 12.937 12.910 1.00 22.54 62 LYS B CA 1
ATOM 1624 C C . LYS B 1 61 ? 13.822 14.176 13.080 1.00 21.72 62 LYS B C 1
ATOM 1625 O O . LYS B 1 61 ? 12.800 14.324 12.391 1.00 24.54 62 LYS B O 1
ATOM 1631 N N . LEU B 1 62 ? 14.181 15.047 14.005 1.00 21.47 63 LEU B N 1
ATOM 1632 C CA . LEU B 1 62 ? 13.449 16.324 14.125 1.00 18.73 63 LEU B CA 1
ATOM 1633 C C . LEU B 1 62 ? 14.296 17.349 13.382 1.00 18.66 63 LEU B C 1
ATOM 1634 O O . LEU B 1 62 ? 15.526 17.280 13.372 1.00 19.84 63 LEU B O 1
ATOM 1639 N N . PRO B 1 63 ? 13.641 18.364 12.802 1.00 18.30 64 PRO B N 1
ATOM 1640 C CA . PRO B 1 63 ? 14.417 19.375 12.101 1.00 19.39 64 PRO B CA 1
ATOM 1641 C C . PRO B 1 63 ? 15.271 20.212 13.002 1.00 17.60 64 PRO B C 1
ATOM 1642 O O . PRO B 1 63 ? 14.886 20.603 14.090 1.00 18.48 64 PRO B O 1
ATOM 1646 N N . GLY B 1 64 ? 16.479 20.470 12.537 1.00 18.81 65 GLY B N 1
ATOM 1647 C CA . GLY B 1 64 ? 17.435 21.241 13.312 1.00 18.27 65 GLY B CA 1
ATOM 1648 C C . GLY B 1 64 ? 17.784 22.510 12.592 1.00 18.40 65 GLY B C 1
ATOM 1649 O O . GLY B 1 64 ? 17.696 22.594 11.360 1.00 22.41 65 GLY B O 1
ATOM 1650 N N . LYS B 1 65 ? 18.206 23.488 13.365 1.00 19.65 66 LYS B N 1
ATOM 1651 C CA . LYS B 1 65 ? 18.823 24.699 12.824 1.00 19.22 66 LYS B CA 1
ATOM 1652 C C . LYS B 1 65 ? 19.661 25.313 13.938 1.00 21.19 66 LYS B C 1
ATOM 1653 O O . LYS B 1 65 ? 19.505 25.021 15.137 1.00 21.30 66 LYS B O 1
ATOM 1659 N N . SER B 1 66 ? 20.584 26.154 13.529 1.00 23.35 67 SER B N 1
ATOM 1660 C CA A SER B 1 66 ? 21.421 26.855 14.484 0.70 24.73 67 SER B CA 1
ATOM 1661 C CA B SER B 1 66 ? 21.434 26.820 14.497 0.30 25.03 67 SER B CA 1
ATOM 1662 C C . SER B 1 66 ? 20.575 27.591 15.505 1.00 24.28 67 SER B C 1
ATOM 1663 O O . SER B 1 66 ? 19.661 28.302 15.146 1.00 24.59 67 SER B O 1
ATOM 1668 N N . GLY B 1 67 ? 20.902 27.409 16.790 1.00 26.19 68 GLY B N 1
ATOM 1669 C CA . GLY B 1 67 ? 20.247 28.082 17.875 1.00 25.87 68 GLY B CA 1
ATOM 1670 C C . GLY B 1 67 ? 19.015 27.337 18.378 1.00 25.83 68 GLY B C 1
ATOM 1671 O O . GLY B 1 67 ? 18.448 27.765 19.367 1.00 28.06 68 GLY B O 1
ATOM 1672 N N . ARG B 1 68 ? 18.588 26.278 17.675 1.00 21.98 69 ARG B N 1
ATOM 1673 C CA . ARG B 1 68 ? 17.402 25.560 18.110 1.00 18.92 69 ARG B CA 1
ATOM 1674 C C . ARG B 1 68 ? 17.789 24.373 18.964 1.00 21.48 69 ARG B C 1
ATOM 1675 O O . ARG B 1 68 ? 18.527 23.511 18.524 1.00 21.99 69 ARG B O 1
ATOM 1683 N N . THR B 1 69 ? 17.233 24.299 20.161 1.00 17.98 70 THR B N 1
ATOM 1684 C CA . THR B 1 69 ? 17.304 23.138 20.992 1.00 16.98 70 THR B CA 1
ATOM 1685 C C . THR B 1 69 ? 15.957 22.503 21.129 1.00 16.20 70 THR B C 1
ATOM 1686 O O . THR B 1 69 ? 14.905 23.159 21.021 1.00 19.86 70 THR B O 1
ATOM 1690 N N . TRP B 1 70 ? 15.968 21.203 21.412 1.00 16.74 71 TRP B N 1
ATOM 1691 C CA . TRP B 1 70 ? 14.738 20.465 21.616 1.00 15.64 71 TRP B CA 1
ATOM 1692 C C . TRP B 1 70 ? 14.656 19.970 23.053 1.00 15.72 71 TRP B C 1
ATOM 1693 O O . TRP B 1 70 ? 15.689 19.601 23.643 1.00 17.97 71 TRP B O 1
ATOM 1704 N N . ARG B 1 71 ? 13.429 19.962 23.593 1.00 14.40 72 ARG B N 1
ATOM 1705 C CA . ARG B 1 71 ? 13.184 19.378 24.919 1.00 13.98 72 ARG B CA 1
ATOM 1706 C C . ARG B 1 71 ? 12.035 18.434 24.800 1.00 14.46 72 ARG B C 1
ATOM 1707 O O . ARG B 1 71 ? 11.297 18.443 23.798 1.00 14.42 72 ARG B O 1
ATOM 1715 N N . GLU B 1 72 ? 11.884 17.548 25.800 1.00 15.08 73 GLU B N 1
ATOM 1716 C CA . GLU B 1 72 ? 10.862 16.515 25.745 1.00 14.91 73 GLU B CA 1
ATOM 1717 C C . GLU B 1 72 ? 10.080 16.504 27.055 1.00 14.12 73 GLU B C 1
ATOM 1718 O O . GLU B 1 72 ? 10.589 16.955 28.091 1.00 15.16 73 GLU B O 1
ATOM 1724 N N . ALA B 1 73 ? 8.898 15.933 27.002 1.00 13.46 74 ALA B N 1
ATOM 1725 C CA . ALA B 1 73 ? 8.124 15.640 28.205 1.00 13.68 74 ALA B CA 1
ATOM 1726 C C . ALA B 1 73 ? 7.273 14.419 28.013 1.00 13.45 74 ALA B C 1
ATOM 1727 O O . ALA B 1 73 ? 6.778 14.137 26.916 1.00 13.91 74 ALA B O 1
ATOM 1729 N N . ASP B 1 74 ? 7.048 13.673 29.102 1.00 13.25 75 ASP B N 1
ATOM 1730 C CA . ASP B 1 74 ? 6.217 12.474 29.050 1.00 13.46 75 ASP B CA 1
ATOM 1731 C C . ASP B 1 74 ? 4.750 12.825 28.925 1.00 13.18 75 ASP B C 1
ATOM 1732 O O . ASP B 1 74 ? 4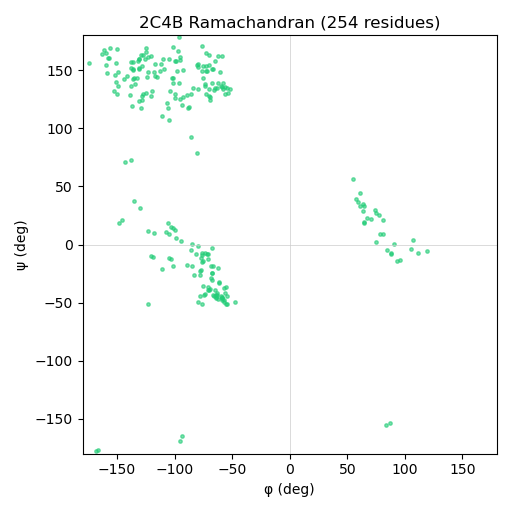.226 13.734 29.623 1.00 14.78 75 ASP B O 1
ATOM 1737 N N . ILE B 1 75 ? 4.033 12.087 28.074 1.00 14.71 76 ILE B N 1
ATOM 1738 C CA . ILE B 1 75 ? 2.622 12.294 27.818 1.00 14.18 76 ILE B CA 1
ATOM 1739 C C . ILE B 1 75 ? 1.835 11.065 28.240 1.00 13.84 76 ILE B C 1
ATOM 1740 O O . ILE B 1 75 ? 2.345 9.953 28.097 1.00 14.98 76 ILE B O 1
ATOM 1745 N N . ASN B 1 76 ? 0.622 11.269 28.751 1.00 13.61 77 ASN B N 1
ATOM 1746 C CA . ASN B 1 76 ? -0.314 10.179 29.138 1.00 14.04 77 ASN B CA 1
ATOM 1747 C C . ASN B 1 76 ? 0.205 9.314 30.305 1.00 15.63 77 ASN B C 1
ATOM 1748 O O . ASN B 1 76 ? -0.261 8.205 30.489 1.00 19.48 77 ASN B O 1
ATOM 1753 N N . TYR B 1 77 ? 1.166 9.843 31.071 1.00 15.68 78 TYR B N 1
ATOM 1754 C CA . TYR B 1 77 ? 1.686 9.119 32.248 1.00 16.49 78 TYR B CA 1
ATOM 1755 C C . TYR B 1 77 ? 0.792 9.370 33.441 1.00 18.54 78 TYR B C 1
ATOM 1756 O O . TYR B 1 77 ? 0.416 10.501 33.727 1.00 17.07 78 TYR B O 1
ATOM 1765 N N . THR B 1 78 ? 0.481 8.287 34.151 1.00 19.72 79 THR B N 1
ATOM 1766 C CA A THR B 1 78 ? -0.166 8.444 35.464 0.80 21.14 79 THR B CA 1
ATOM 1767 C CA B THR B 1 78 ? -0.231 8.351 35.434 0.20 20.64 79 THR B CA 1
ATOM 1768 C C . THR B 1 78 ? 0.601 7.762 36.591 1.00 22.20 79 THR B C 1
ATOM 1769 O O . THR B 1 78 ? 0.892 8.383 37.616 1.00 23.49 79 THR B O 1
ATOM 1776 N N . SER B 1 79 ? 0.962 6.498 36.416 1.00 19.17 80 SER B N 1
ATOM 1777 C CA . SER B 1 79 ? 1.721 5.786 37.448 1.00 20.11 80 SER B CA 1
ATOM 1778 C C . SER B 1 79 ? 2.423 4.597 36.853 1.00 20.84 80 SER B C 1
ATOM 1779 O O . SER B 1 79 ? 2.102 4.171 35.735 1.00 21.82 80 SER B O 1
ATOM 1782 N N . GLY B 1 80 ? 3.380 4.060 37.600 1.00 20.59 81 GLY B N 1
ATOM 1783 C CA . GLY B 1 80 ? 4.131 2.917 37.156 1.00 19.32 81 GLY B CA 1
ATOM 1784 C C . GLY B 1 80 ? 5.332 3.252 36.320 1.00 19.41 81 GLY B C 1
ATOM 1785 O O . GLY B 1 80 ? 5.884 4.358 36.431 1.00 20.12 81 GLY B O 1
ATOM 1786 N N . PHE B 1 81 ? 5.734 2.316 35.465 1.00 21.68 82 PHE B N 1
ATOM 1787 C CA . PHE B 1 81 ? 6.847 2.534 34.592 1.00 20.75 82 PHE B CA 1
ATOM 1788 C C . PHE B 1 81 ? 6.413 3.575 33.541 1.00 18.89 82 PHE B C 1
ATOM 1789 O O . PHE B 1 81 ? 5.249 3.737 33.231 1.00 19.21 82 PHE B O 1
ATOM 1797 N N . ARG B 1 82 ? 7.391 4.268 33.005 1.00 20.61 83 ARG B N 1
ATOM 1798 C CA . ARG B 1 82 ? 7.134 5.250 31.934 1.00 18.59 83 ARG B CA 1
ATOM 1799 C C . ARG B 1 82 ? 6.671 4.532 30.674 1.00 19.63 83 ARG B C 1
ATOM 1800 O O . ARG B 1 82 ? 7.018 3.360 30.407 1.00 21.35 83 ARG B O 1
ATOM 1808 N N . ASN B 1 83 ? 5.868 5.257 29.912 1.00 17.15 84 ASN B N 1
ATOM 1809 C CA . ASN B 1 83 ? 5.292 4.788 28.647 1.00 17.88 84 ASN B CA 1
ATOM 1810 C C . ASN B 1 83 ? 6.155 5.260 27.480 1.00 16.37 84 ASN B C 1
ATOM 1811 O O . ASN B 1 83 ? 7.286 5.686 27.704 1.00 17.79 84 ASN B O 1
ATOM 1816 N N . SER B 1 84 ? 5.679 5.114 26.260 1.00 16.03 85 SER B N 1
ATOM 1817 C CA A SER B 1 84 ? 6.418 5.408 25.030 0.50 20.34 85 SER B CA 1
ATOM 1818 C CA B SER B 1 84 ? 6.428 5.425 25.048 0.50 13.36 85 SER B CA 1
ATOM 1819 C C . SER B 1 84 ? 6.005 6.748 24.379 1.00 13.99 85 SER B C 1
ATOM 1820 O O . SER B 1 84 ? 6.428 7.024 23.263 1.00 15.62 85 SER B O 1
ATOM 1825 N N . ASP B 1 85 ? 5.201 7.521 25.091 1.00 15.56 86 ASP B N 1
ATOM 1826 C CA . ASP B 1 85 ? 4.596 8.765 24.554 1.00 14.80 86 ASP B CA 1
ATOM 1827 C C . ASP B 1 85 ? 5.378 10.008 25.036 1.00 15.08 86 ASP B C 1
ATOM 1828 O O . ASP B 1 85 ? 5.574 10.208 26.240 1.00 15.12 86 ASP B O 1
ATOM 1833 N N . ARG B 1 86 ? 5.808 10.850 24.096 1.00 14.20 87 ARG B N 1
ATOM 1834 C CA . ARG B 1 86 ? 6.528 12.061 24.438 1.00 13.47 87 ARG B CA 1
ATOM 1835 C C . ARG B 1 86 ? 6.110 13.182 23.549 1.00 13.64 87 ARG B C 1
ATOM 1836 O O . ARG B 1 86 ? 5.850 13.000 22.371 1.00 14.75 87 ARG B O 1
ATOM 1844 N N . ILE B 1 87 ? 6.088 14.348 24.141 1.00 12.98 88 ILE B N 1
ATOM 1845 C CA . ILE B 1 87 ? 5.959 15.601 23.359 1.00 11.82 88 ILE B CA 1
ATOM 1846 C C . ILE B 1 87 ? 7.348 16.216 23.248 1.00 12.52 88 ILE B C 1
ATOM 1847 O O . ILE B 1 87 ? 8.143 16.183 24.191 1.00 13.06 88 ILE B O 1
ATOM 1852 N N . LEU B 1 88 ? 7.686 16.743 22.057 1.00 13.01 89 LEU B N 1
ATOM 1853 C CA . LEU B 1 88 ? 8.955 17.323 21.753 1.00 12.71 89 LEU B CA 1
ATOM 1854 C C . LEU B 1 88 ? 8.702 18.783 21.349 1.00 12.34 89 LEU B C 1
ATOM 1855 O O . LEU B 1 88 ? 7.823 19.057 20.538 1.00 13.47 89 LEU B O 1
ATOM 1860 N N . TYR B 1 89 ? 9.420 19.684 21.989 1.00 13.14 90 TYR B N 1
ATOM 1861 C CA . TYR B 1 89 ? 9.213 21.097 21.746 1.00 12.14 90 TYR B CA 1
ATOM 1862 C C . TYR B 1 89 ? 10.513 21.793 21.587 1.00 12.05 90 TYR B C 1
ATOM 1863 O O . TYR B 1 89 ? 11.483 21.545 22.302 1.00 13.19 90 TYR B O 1
ATOM 1872 N N . SER B 1 90 ? 10.572 22.699 20.611 1.00 12.42 91 SER B N 1
ATOM 1873 C CA . SER B 1 90 ? 11.823 23.361 20.322 1.00 13.69 91 SER B CA 1
ATOM 1874 C C . SER B 1 90 ? 11.876 24.774 20.922 1.00 13.88 91 SER B C 1
ATOM 1875 O O . SER B 1 90 ? 10.874 25.319 21.388 1.00 13.85 91 SER B O 1
ATOM 1878 N N . SER B 1 91 ? 13.088 25.350 20.869 1.00 16.25 92 SER B N 1
ATOM 1879 C CA . SER B 1 91 ? 13.239 26.660 21.433 1.00 17.20 92 SER B CA 1
ATOM 1880 C C . SER B 1 91 ? 12.484 27.770 20.647 1.00 16.15 92 SER B C 1
ATOM 1881 O O . SER B 1 91 ? 12.286 28.853 21.203 1.00 19.84 92 SER B O 1
ATOM 1884 N N . ASP B 1 92 ? 12.123 27.487 19.393 1.00 14.86 93 ASP B N 1
ATOM 1885 C CA . ASP B 1 92 ? 11.266 28.310 18.579 1.00 14.78 93 ASP B CA 1
ATOM 1886 C C . ASP B 1 92 ? 9.828 27.815 18.539 1.00 14.97 93 ASP B C 1
ATOM 1887 O O . ASP B 1 92 ? 9.020 28.252 17.718 1.00 15.67 93 ASP B O 1
ATOM 1892 N N . TRP B 1 93 ? 9.491 26.884 19.430 1.00 13.51 94 TRP B N 1
ATOM 1893 C CA . TRP B 1 93 ? 8.106 26.553 19.681 1.00 12.04 94 TRP B CA 1
ATOM 1894 C C . TRP B 1 93 ? 7.430 25.731 18.623 1.00 12.63 94 TRP B C 1
ATOM 1895 O O . TRP B 1 93 ? 6.220 25.791 18.449 1.00 13.21 94 TRP B O 1
ATOM 1906 N N . LEU B 1 94 ? 8.212 24.938 17.885 1.00 12.80 95 LEU B N 1
ATOM 1907 C CA . LEU B 1 94 ? 7.618 23.833 17.150 1.00 12.49 95 LEU B CA 1
ATOM 1908 C C . LEU B 1 94 ? 7.214 22.748 18.137 1.00 11.86 95 LEU B C 1
ATOM 1909 O O . LEU B 1 94 ? 7.885 22.589 19.158 1.00 12.72 95 LEU B O 1
ATOM 1914 N N . ILE B 1 95 ? 6.167 22.008 17.799 1.00 12.12 96 ILE B N 1
ATOM 1915 C CA . ILE B 1 95 ? 5.728 20.899 18.657 1.00 11.89 96 ILE B CA 1
ATOM 1916 C C . ILE B 1 95 ? 5.593 19.636 17.792 1.00 11.20 96 ILE B C 1
ATOM 1917 O O . ILE B 1 95 ? 4.886 19.666 16.775 1.00 12.07 96 ILE B O 1
ATOM 1922 N N . TYR B 1 96 ? 6.246 18.564 18.255 1.00 12.06 97 TYR B N 1
ATOM 1923 C CA . TYR B 1 96 ? 6.147 17.240 17.651 1.00 12.62 97 TYR B CA 1
ATOM 1924 C C . TYR B 1 96 ? 5.711 16.248 18.744 1.00 13.15 97 TYR B C 1
ATOM 1925 O O . TYR B 1 96 ? 5.831 16.551 19.941 1.00 12.97 97 TYR B O 1
ATOM 1934 N N . LYS B 1 97 ? 5.287 15.081 18.289 1.00 13.74 98 LYS B N 1
ATOM 1935 C CA . LYS B 1 97 ? 5.013 13.982 19.184 1.00 13.71 98 LYS B CA 1
ATOM 1936 C C . LYS B 1 97 ? 5.656 12.709 18.711 1.00 13.66 98 LYS B C 1
ATOM 1937 O O . LYS B 1 97 ? 5.938 12.531 17.521 1.00 15.08 98 LYS B O 1
ATOM 1943 N N . THR B 1 98 ? 5.853 11.799 19.681 1.00 14.79 99 THR B N 1
ATOM 1944 C CA . THR B 1 98 ? 6.178 10.436 19.380 1.00 14.55 99 THR B CA 1
ATOM 1945 C C . THR B 1 98 ? 5.359 9.560 20.278 1.00 14.20 99 THR B C 1
ATOM 1946 O O . THR B 1 98 ? 5.119 9.899 21.437 1.00 15.49 99 THR B O 1
ATOM 1950 N N . THR B 1 99 ? 4.907 8.439 19.710 1.00 15.33 100 THR B N 1
ATOM 1951 C CA . THR B 1 99 ? 4.224 7.423 20.449 1.00 15.96 100 THR B CA 1
ATOM 1952 C C . THR B 1 99 ? 4.963 6.068 20.445 1.00 16.75 100 THR B C 1
ATOM 1953 O O . THR B 1 99 ? 4.424 5.069 20.932 1.00 20.02 100 THR B O 1
ATOM 1957 N N . ASP B 1 100 ? 6.189 6.105 19.957 1.00 16.39 101 ASP B N 1
ATOM 1958 C CA . ASP B 1 100 ? 7.000 4.905 19.813 1.00 18.14 101 ASP B CA 1
ATOM 1959 C C . ASP B 1 100 ? 8.374 5.043 20.396 1.00 19.17 101 ASP B C 1
ATOM 1960 O O . ASP B 1 100 ? 9.332 4.474 19.903 1.00 19.68 101 ASP B O 1
ATOM 1965 N N . ALA B 1 101 ? 8.469 5.854 21.459 1.00 19.18 102 ALA B N 1
ATOM 1966 C CA . ALA B 1 101 ? 9.724 6.040 22.163 1.00 18.07 102 ALA B CA 1
ATOM 1967 C C . ALA B 1 101 ? 10.793 6.481 21.182 1.00 19.52 102 ALA B C 1
ATOM 1968 O O . ALA B 1 101 ? 11.857 5.893 21.087 1.00 21.55 102 ALA B O 1
ATOM 1970 N N . TYR B 1 102 ? 10.510 7.590 20.487 1.00 19.18 103 TYR B N 1
ATOM 1971 C CA . TYR B 1 102 ? 11.537 8.343 19.771 1.00 17.78 103 TYR B CA 1
ATOM 1972 C C . TYR B 1 102 ? 11.952 7.757 18.455 1.00 18.64 103 TYR B C 1
ATOM 1973 O O . TYR B 1 102 ? 12.923 8.240 17.847 1.00 20.76 103 TYR B O 1
ATOM 1982 N N . GLN B 1 103 ? 11.248 6.738 17.977 1.00 20.29 104 GLN B N 1
ATOM 1983 C CA A GLN B 1 103 ? 11.647 6.178 16.684 0.60 19.67 104 GLN B CA 1
ATOM 1984 C CA B GLN B 1 103 ? 11.633 6.149 16.690 0.40 20.47 104 GLN B CA 1
ATOM 1985 C C . GLN B 1 103 ? 11.080 6.964 15.491 1.00 19.27 104 GLN B C 1
ATOM 1986 O O . GLN B 1 103 ? 11.759 7.124 14.460 1.00 22.85 104 GLN B O 1
ATOM 1997 N N . THR B 1 104 ? 9.869 7.480 15.643 1.00 18.07 105 THR B N 1
ATOM 1998 C CA . THR B 1 104 ? 9.231 8.317 14.637 1.00 18.63 105 THR B CA 1
ATOM 1999 C C . THR B 1 104 ? 8.541 9.475 15.336 1.00 17.01 105 THR B C 1
ATOM 2000 O O . THR B 1 104 ? 8.115 9.368 16.486 1.00 17.16 105 THR B O 1
ATOM 2004 N N . PHE B 1 105 ? 8.429 10.587 14.636 1.00 15.86 106 PHE B N 1
ATOM 2005 C CA . PHE B 1 105 ? 7.794 11.765 15.160 1.00 16.06 106 PHE B CA 1
ATOM 2006 C C . PHE B 1 105 ? 6.761 12.322 14.158 1.00 18.18 106 PHE B C 1
ATOM 2007 O O . PHE B 1 105 ? 6.936 12.195 12.932 1.00 19.13 106 PHE B O 1
ATOM 2015 N N . THR B 1 106 ? 5.745 12.999 14.691 1.00 14.46 107 THR B N 1
ATOM 2016 C CA . THR B 1 106 ? 4.739 13.671 13.927 1.00 13.18 107 THR B CA 1
ATOM 2017 C C . THR B 1 106 ? 4.692 15.119 14.364 1.00 13.66 107 THR B C 1
ATOM 2018 O O . THR B 1 106 ? 4.600 15.405 15.562 1.00 14.65 107 THR B O 1
ATOM 2022 N N . LYS B 1 107 ? 4.729 16.030 13.391 1.00 12.84 108 LYS B N 1
ATOM 2023 C CA . LYS B 1 107 ? 4.581 17.429 13.718 1.00 11.79 108 LYS B CA 1
ATOM 2024 C C . LYS B 1 107 ? 3.143 17.705 14.097 1.00 11.87 108 LYS B C 1
ATOM 2025 O O . LYS B 1 107 ? 2.188 17.361 13.368 1.00 13.11 108 LYS B O 1
ATOM 2031 N N . ILE B 1 108 ? 2.892 18.357 15.250 1.00 12.49 109 ILE B N 1
ATOM 2032 C CA . ILE B 1 108 ? 1.546 18.636 15.707 1.00 11.68 109 ILE B CA 1
ATOM 2033 C C . ILE B 1 108 ? 1.234 20.129 15.906 1.00 11.22 109 ILE B C 1
ATOM 2034 O O . ILE B 1 108 ? 0.069 20.470 16.055 1.00 12.21 109 ILE B O 1
ATOM 2039 N N . ARG B 1 109 ? 2.268 20.976 15.836 1.00 11.82 110 ARG B N 1
ATOM 2040 C CA . ARG B 1 109 ? 2.021 22.411 15.754 1.00 11.54 110 ARG B CA 1
ATOM 2041 C C . ARG B 1 109 ? 3.154 23.073 14.993 1.00 12.18 110 ARG B C 1
ATOM 2042 O O . ARG B 1 109 ? 4.330 22.732 15.208 1.00 12.65 110 ARG B O 1
ATOM 2050 N N . SER B 1 110 ? 2.799 24.045 14.142 1.00 11.59 111 SER B N 1
ATOM 2051 C CA A SER B 1 110 ? 3.726 25.025 13.648 0.50 12.30 111 SER B CA 1
ATOM 2052 C CA B SER B 1 110 ? 3.785 24.970 13.659 0.50 12.30 111 SER B CA 1
ATOM 2053 C C . SER B 1 110 ? 4.257 25.900 14.758 1.00 12.30 111 SER B C 1
ATOM 2054 O O . SER B 1 110 ? 3.668 26.012 15.830 1.00 12.16 111 SER B O 1
ATOM 2059 N N . SER B 1 111 ? 5.391 26.574 14.503 1.00 13.08 112 SER B N 1
ATOM 2060 C CA . SER B 1 111 ? 5.854 27.534 15.447 1.00 12.10 112 SER B CA 1
ATOM 2061 C C . SER B 1 111 ? 4.808 28.547 15.795 1.00 12.57 112 SER B C 1
ATOM 2062 O O . SER B 1 111 ? 4.221 29.150 14.909 1.00 14.57 112 SER B O 1
ATOM 2065 N N . SER B 1 112 ? 4.594 28.767 17.082 1.00 12.06 113 SER B N 1
ATOM 2066 C CA . SER B 1 112 ? 3.717 29.807 17.595 1.00 12.56 113 SER B CA 1
ATOM 2067 C C . SER B 1 112 ? 4.483 31.069 18.030 1.00 11.77 113 SER B C 1
ATOM 2068 O O . SER B 1 112 ? 3.888 31.977 18.582 1.00 12.59 113 SER B O 1
ATOM 2071 N N . MET B 1 113 ? 5.793 31.073 17.774 1.00 12.32 114 MET B N 1
ATOM 2072 C CA . MET B 1 113 ? 6.562 32.142 18.337 1.00 12.76 114 MET B CA 1
ATOM 2073 C C . MET B 1 113 ? 6.220 33.433 17.644 1.00 13.71 114 MET B C 1
ATOM 2074 O O . MET B 1 113 ? 6.253 33.560 16.422 1.00 14.54 114 MET B O 1
ATOM 2079 N N . GLY B 1 114 ? 5.892 34.424 18.468 1.00 13.64 115 GLY B N 1
ATOM 2080 C CA . GLY B 1 114 ? 5.429 35.686 17.988 1.00 12.74 115 GLY B CA 1
ATOM 2081 C C . GLY B 1 114 ? 3.933 35.848 17.815 1.00 12.92 115 GLY B C 1
ATOM 2082 O O . GLY B 1 114 ? 3.494 36.910 17.393 1.00 15.82 115 GLY B O 1
ATOM 2083 N N . VAL B 1 115 ? 3.148 34.802 18.127 1.00 12.64 116 VAL B N 1
ATOM 2084 C CA . VAL B 1 115 ? 1.729 34.831 17.957 1.00 10.98 116 VAL B CA 1
ATOM 2085 C C . VAL B 1 115 ? 1.046 35.013 19.333 1.00 12.51 116 VAL B C 1
ATOM 2086 O O . VAL B 1 115 ? 1.355 34.321 20.294 1.00 13.10 116 VAL B O 1
ATOM 2090 N N . CYS B 1 116 ? 0.109 35.936 19.421 1.00 12.59 117 CYS B N 1
ATOM 2091 C CA . CYS B 1 116 ? -0.473 36.332 20.703 1.00 13.29 117 CYS B CA 1
ATOM 2092 C C . CYS B 1 116 ? -1.683 35.463 21.080 1.00 13.88 117 CYS B C 1
ATOM 2093 O O . CYS B 1 116 ? -2.704 35.498 20.407 1.00 14.44 117 CYS B O 1
ATOM 2096 N N . PRO B 1 117 ? -1.580 34.731 22.207 1.00 13.86 118 PRO B N 1
ATOM 2097 C CA . PRO B 1 117 ? -2.751 34.032 22.712 1.00 14.22 118 PRO B CA 1
ATOM 2098 C C . PRO B 1 117 ? -3.899 34.977 23.103 1.00 16.20 118 PRO B C 1
ATOM 2099 O O . PRO B 1 117 ? -3.635 36.015 23.702 1.00 18.07 118 PRO B O 1
ATOM 2103 N N . LYS B 1 118 ? -5.141 34.639 22.798 1.00 18.23 119 LYS B N 1
ATOM 2104 C CA . LYS B 1 118 ? -6.262 35.474 23.215 1.00 19.70 119 LYS B CA 1
ATOM 2105 C C . LYS B 1 118 ? -6.707 35.125 24.629 1.00 21.24 119 LYS B C 1
ATOM 2106 O O . LYS B 1 118 ? -7.560 34.275 24.914 1.00 18.90 119 LYS B O 1
ATOM 2112 N N . ILE B 1 119 ? -6.114 35.859 25.522 1.00 17.61 120 ILE B N 1
ATOM 2113 C CA . ILE B 1 119 ? -6.483 35.875 26.933 1.00 16.23 120 ILE B CA 1
ATOM 2114 C C . ILE B 1 119 ? -6.485 37.331 27.381 1.00 18.72 120 ILE B C 1
ATOM 2115 O O . ILE B 1 119 ? -5.454 38.000 27.279 1.00 19.16 120 ILE B O 1
ATOM 2120 N N . LEU B 1 120 ? -7.634 37.823 27.836 1.00 16.50 121 LEU B N 1
ATOM 2121 C CA . LEU B 1 120 ? -7.819 39.256 28.101 1.00 16.86 121 LEU B CA 1
ATOM 2122 C C . LEU B 1 120 ? -6.986 39.653 29.299 1.00 17.37 121 LEU B C 1
ATOM 2123 O O . LEU B 1 120 ? -7.135 39.055 30.375 1.00 23.77 121 LEU B O 1
ATOM 2128 N N . LYS B 1 121 ? -6.121 40.652 29.117 1.00 16.95 122 LYS B N 1
ATOM 2129 C CA . LYS B 1 121 ? -5.183 41.098 30.171 1.00 17.50 122 LYS B CA 1
ATOM 2130 C C . LYS B 1 121 ? -4.880 42.586 30.008 1.00 15.99 122 LYS B C 1
ATOM 2131 O O . LYS B 1 121 ? -4.496 43.043 28.930 1.00 16.22 122 LYS B O 1
ATOM 2137 N N . LYS B 1 122 ? -5.013 43.319 31.094 1.00 17.21 123 LYS B N 1
ATOM 2138 C CA A LYS B 1 122 ? -4.623 44.724 31.135 0.80 16.41 123 LYS B CA 1
ATOM 2139 C CA B LYS B 1 122 ? -4.639 44.725 31.139 0.20 19.15 123 LYS B CA 1
ATOM 2140 C C . LYS B 1 122 ? -3.123 44.878 31.133 1.00 17.80 123 LYS B C 1
ATOM 2141 O O . LYS B 1 122 ? -2.368 44.026 31.634 1.00 19.44 123 LYS B O 1
ATOM 2152 N N . CYS B 1 123 ? -2.659 45.975 30.557 1.00 15.86 124 CYS B N 1
ATOM 2153 C CA . CYS B 1 123 ? -1.238 46.245 30.458 1.00 17.14 124 CYS B CA 1
ATOM 2154 C C . CYS B 1 123 ? -0.911 47.743 30.431 1.00 15.91 124 CYS B C 1
ATOM 2155 O O . CYS B 1 123 ? -1.742 48.548 30.018 1.00 17.37 124 CYS B O 1
ATOM 2158 N N . ARG B 1 124 ? 0.314 48.067 30.828 1.00 17.60 125 ARG B N 1
ATOM 2159 C CA A ARG B 1 124 ? 0.905 49.369 30.488 0.35 13.38 125 ARG B CA 1
ATOM 2160 C CA B ARG B 1 124 ? 0.998 49.330 30.637 0.35 18.69 125 ARG B CA 1
ATOM 2161 C CA C ARG B 1 124 ? 0.961 49.359 30.584 0.30 18.96 125 ARG B CA 1
ATOM 2162 C C . ARG B 1 124 ? 2.109 49.268 29.577 1.00 15.80 125 ARG B C 1
ATOM 2163 O O . ARG B 1 124 ? 2.483 50.276 28.966 1.00 17.48 125 ARG B O 1
ATOM 2185 N N . ARG B 1 125 ? 2.646 48.065 29.415 1.00 16.09 126 ARG B N 1
ATOM 2186 C CA . ARG B 1 125 ? 3.751 47.866 28.490 1.00 15.29 126 ARG B CA 1
ATOM 2187 C C . ARG B 1 125 ? 3.748 46.412 28.070 1.00 14.06 126 ARG B C 1
ATOM 2188 O O . ARG B 1 125 ? 3.073 45.568 28.614 1.00 15.44 126 ARG B O 1
ATOM 2196 N N . ASP B 1 126 ? 4.545 46.110 27.055 1.00 13.49 127 ASP B N 1
ATOM 2197 C CA . ASP B 1 126 ? 4.474 44.816 26.411 1.00 12.79 127 ASP B CA 1
ATOM 2198 C C . ASP B 1 126 ? 4.798 43.682 27.367 1.00 13.75 127 ASP B C 1
ATOM 2199 O O . ASP B 1 126 ? 4.294 42.574 27.237 1.00 15.00 127 ASP B O 1
ATOM 2204 N N . SER B 1 127 ? 5.700 43.936 28.323 1.00 14.87 128 SER B N 1
ATOM 2205 C CA . SER B 1 127 ? 6.119 42.901 29.240 1.00 15.28 128 SER B CA 1
ATOM 2206 C C . SER B 1 127 ? 5.094 42.490 30.257 1.00 17.23 128 SER B C 1
ATOM 2207 O O . SER B 1 127 ? 5.304 41.523 30.958 1.00 18.80 128 SER B O 1
ATOM 2210 N N . ASP B 1 128 ? 3.991 43.228 30.312 1.00 15.67 129 ASP B N 1
ATOM 2211 C CA . ASP B 1 128 ? 2.874 42.821 31.101 1.00 15.77 129 ASP B CA 1
ATOM 2212 C C . ASP B 1 128 ? 2.071 41.690 30.446 1.00 16.07 129 ASP B C 1
ATOM 2213 O O . ASP B 1 128 ? 1.154 41.120 31.063 1.00 19.15 129 ASP B O 1
ATOM 2218 N N . CYS B 1 129 ? 2.402 41.383 29.185 1.00 14.85 130 CYS B N 1
ATOM 2219 C CA . CYS B 1 129 ? 1.630 40.478 28.363 1.00 14.25 130 CYS B CA 1
ATOM 2220 C C . CYS B 1 129 ? 2.353 39.183 28.103 1.00 14.60 130 CYS B C 1
ATOM 2221 O O . CYS B 1 129 ? 3.579 39.120 28.216 1.00 15.77 130 CYS B O 1
ATOM 2224 N N . LEU B 1 130 ? 1.598 38.184 27.738 1.00 12.46 131 LEU B N 1
ATOM 2225 C CA . LEU B 1 130 ? 2.189 36.928 27.322 1.00 13.21 131 LEU B CA 1
ATOM 2226 C C . LEU B 1 130 ? 3.116 37.101 26.135 1.00 12.93 131 LEU B C 1
ATOM 2227 O O . LEU B 1 130 ? 3.033 38.060 25.381 1.00 13.19 131 LEU B O 1
ATOM 2232 N N . ALA B 1 131 ? 3.959 36.091 25.944 1.00 13.17 132 ALA B N 1
ATOM 2233 C CA . ALA B 1 131 ? 4.827 36.077 24.783 1.00 14.50 132 ALA B CA 1
ATOM 2234 C C . ALA B 1 131 ? 3.982 36.137 23.526 1.00 14.47 132 ALA B C 1
ATOM 2235 O O . ALA B 1 131 ? 2.941 35.524 23.387 1.00 14.35 132 ALA B O 1
ATOM 2237 N N . GLY B 1 132 ? 4.461 36.921 22.564 1.00 13.28 133 GLY B N 1
ATOM 2238 C CA . GLY B 1 132 ? 3.780 37.127 21.334 1.00 12.50 133 GLY B CA 1
ATOM 2239 C C . GLY B 1 132 ? 2.786 38.257 21.347 1.00 13.18 133 GLY B C 1
ATOM 2240 O O . GLY B 1 132 ? 2.238 38.613 20.307 1.00 13.21 133 GLY B O 1
ATOM 2241 N N . CYS B 1 133 ? 2.539 38.834 22.527 1.00 13.21 134 CYS B N 1
ATOM 2242 C CA . CYS B 1 133 ? 1.583 39.903 22.679 1.00 11.83 134 CYS B CA 1
ATOM 2243 C C . CYS B 1 133 ? 2.242 41.207 23.031 1.00 11.57 134 CYS B C 1
ATOM 2244 O O . CYS B 1 133 ? 3.330 41.225 23.665 1.00 13.69 134 CYS B O 1
ATOM 2247 N N . VAL B 1 134 ? 1.630 42.284 22.602 1.00 11.64 135 VAL B N 1
ATOM 2248 C CA . VAL B 1 134 ? 2.056 43.631 22.887 1.00 12.17 135 VAL B CA 1
ATOM 2249 C C . VAL B 1 134 ? 0.918 44.393 23.557 1.00 13.03 135 VAL B C 1
ATOM 2250 O O . VAL B 1 134 ? -0.229 44.035 23.475 1.00 12.93 135 VAL B O 1
ATOM 2254 N N . CYS B 1 135 ? 1.248 45.483 24.206 1.00 11.50 136 CYS B N 1
ATOM 2255 C CA . CYS B 1 135 ? 0.243 46.274 24.859 1.00 12.90 136 CYS B CA 1
ATOM 2256 C C . CYS B 1 135 ? -0.335 47.275 23.867 1.00 13.30 136 CYS B C 1
ATOM 2257 O O . CYS B 1 135 ? 0.375 48.104 23.306 1.00 12.59 136 CYS B O 1
ATOM 2260 N N . GLY B 1 136 ? -1.612 47.191 23.596 1.00 13.75 137 GLY B N 1
ATOM 2261 C CA . GLY B 1 136 ? -2.293 48.053 22.646 1.00 15.44 137 GLY B CA 1
ATOM 2262 C C . GLY B 1 136 ? -2.528 49.411 23.201 1.00 16.24 137 GLY B C 1
ATOM 2263 O O . GLY B 1 136 ? -2.405 49.664 24.387 1.00 14.88 137 GLY B O 1
ATOM 2264 N N . PRO B 1 137 ? -2.975 50.317 22.300 1.00 13.88 138 PRO B N 1
ATOM 2265 C CA . PRO B 1 137 ? -3.273 51.660 22.761 1.00 15.17 138 PRO B CA 1
ATOM 2266 C C . PRO B 1 137 ? -4.348 51.804 23.778 1.00 18.00 138 PRO B C 1
ATOM 2267 O O . PRO B 1 137 ? -4.427 52.813 24.476 1.00 19.08 138 PRO B O 1
ATOM 2271 N N . ASN B 1 138 ? -5.204 50.784 23.866 1.00 15.86 139 ASN B N 1
ATOM 2272 C CA . ASN B 1 138 ? -6.226 50.721 24.842 1.00 17.70 139 ASN B CA 1
ATOM 2273 C C . ASN B 1 138 ? -5.827 50.171 26.170 1.00 15.86 139 ASN B C 1
ATOM 2274 O O . ASN B 1 138 ? -6.626 50.010 27.072 1.00 19.58 139 ASN B O 1
ATOM 2279 N N . GLY B 1 139 ? -4.577 49.800 26.333 1.00 16.98 140 GLY B N 1
ATOM 2280 C CA . GLY B 1 139 ? -4.147 49.251 27.598 1.00 16.46 140 GLY B CA 1
ATOM 2281 C C . GLY B 1 139 ? -4.542 47.794 27.852 1.00 16.19 140 GLY B C 1
ATOM 2282 O O . GLY B 1 139 ? -4.632 47.354 29.012 1.00 16.77 140 GLY B O 1
ATOM 2283 N N . PHE B 1 140 ? -4.743 47.031 26.765 1.00 14.82 141 PHE B N 1
ATOM 2284 C CA . PHE B 1 140 ? -4.942 45.590 26.846 1.00 14.45 141 PHE B CA 1
ATOM 2285 C C . PHE B 1 140 ? -3.971 44.915 25.898 1.00 12.46 141 PHE B C 1
ATOM 2286 O O . PHE B 1 140 ? -3.574 45.461 24.877 1.00 12.98 141 PHE B O 1
ATOM 2294 N N . CYS B 1 141 ? -3.651 43.689 26.252 1.00 13.52 142 CYS B N 1
ATOM 2295 C CA . CYS B 1 141 ? -2.707 42.896 25.442 1.00 12.55 142 CYS B CA 1
ATOM 2296 C C . CYS B 1 141 ? -3.348 42.378 24.165 1.00 13.27 142 CYS B C 1
ATOM 2297 O O . CYS B 1 141 ? -4.513 41.993 24.180 1.00 15.97 142 CYS B O 1
ATOM 2300 N N . GLY B 1 142 ? -2.546 42.360 23.108 1.00 12.11 143 GLY B N 1
ATOM 2301 C CA . GLY B 1 142 ? -3.085 41.860 21.860 1.00 13.27 143 GLY B CA 1
ATOM 2302 C C . GLY B 1 142 ? -1.943 41.654 20.859 1.00 11.87 143 GLY B C 1
ATOM 2303 O O . GLY B 1 142 ? -0.786 41.763 21.211 1.00 12.77 143 GLY B O 1
ATOM 2304 N N . SER B 1 143 ? -2.296 41.243 19.645 1.00 12.38 144 SER B N 1
ATOM 2305 C CA . SER B 1 143 ? -1.310 41.013 18.630 1.00 12.21 144 SER B CA 1
ATOM 2306 C C . SER B 1 143 ? -0.534 42.242 18.252 1.00 15.82 144 SER B C 1
ATOM 2307 O O . SER B 1 143 ? -1.146 43.341 18.305 1.00 17.52 144 SER B O 1
#

Sequence (284 aa):
VINTFDGVADYLQTYHKLPDDNYITKKSEEEAQALGWVASKGNLADVAPGKSIIGGDIFSNREGKLPGKSGRTWREADINYTSGFRNSDRILYSSDWLIYKTTDAYQTFTKIRSSSSMGVCPKILLKKCRRDSDCLAGCVCGPNGFCGSVINTFDGVADYLQTYHKLPDDNYITKSSEAQQALGWVASKGNLADVAPGKKSIIGGDIFSNRREGKLPGKSSGRTWREADINYTTSGFRNSSDRILYSSDWLIYKTTDAYQQTFTKIRSSSSMGVCPKILKKKCRRRRDSDCLAGCVCGPNGFCGS

Secondary structure (DSSP, 8-state):
---SHHHHHHHHHHHSS--TTEE-HHHHHHTT--GGGT-HHHHSTT-EEEEEEE--TT--SPP-TT--EEEEE-S--SSS--S-EEEEETT--EEEESSTTS--EEEE---TTPPPS---B-SSGGGS-TT-EE-TTSBEE-/---SHHHHHHHHHHHSS--TTEE-HHHHHHTT--GGGT-HHHHSTT-EEEEEEE--TT--S---TT--EEEEE-S--SSS--S-EEEEETT--EEEESSTTS--EEEE---TT-------B-SSGGGS-TT-EE-TTSBEE-

Solvent-accessible surface area: 15013 Å² total; per-residue (Å²): 134,68,21,72,27,83,24,0,0,74,43,0,25,28,90,64,118,25,6,118,12,23,20,40,87,78,89,0,98,93,103,33,12,73,63,99,143,12,14,1,21,115,52,6,99,43,70,2,4,4,12,38,94,33,55,26,217,126,54,95,3,53,63,111,120,44,42,74,9,102,26,0,0,0,69,8,102,75,32,134,67,51,48,24,13,0,0,17,2,36,22,32,19,0,28,53,2,80,41,46,58,113,85,38,79,104,38,58,76,25,18,16,27,95,21,25,209,64,153,94,148,13,220,166,25,77,58,17,42,30,0,3,3,1,12,57,115,23,79,20,27,109,136,66,21,74,24,83,24,0,0,76,43,0,29,26,89,59,116,24,5,118,14,21,21,39,65,80,91,0,111,93,96,34,16,62,69,98,136,11,21,1,22,114,43,5,101,45,70,2,3,3,13,28,87,31,62,24,217,124,52,97,3,55,59,82,118,74,41,70,8,99,16,0,0,0,72,8,103,76,30,137,72,50,46,22,13,0,0,15,1,53,9,27,15,0,26,53,2,75,42,48,58,111,86,35,80,106,38,58,78,35,19,29,20,98,18,28,199,86,152,103,149,13,145,165,24,74,61,18,54,37,2,2,1,1,11,73,92,21,63,22,26,101

Organism: Ecballium elaterium (NCBI:txid3679)

B-factor: mean 22.77, std 10.82, range [8.89, 84.78]